Protein AF-0000000084362043 (afdb_homodimer)

Solvent-accessible surface area (backbone atoms only — not comparable to full-atom values): 15939 Å² total; per-residue (Å²): 114,67,65,60,50,57,54,47,51,51,37,25,51,44,6,36,52,30,48,62,56,34,51,86,49,15,33,26,46,56,66,5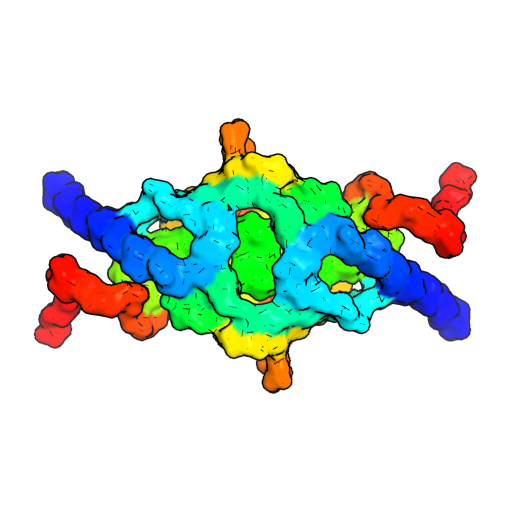6,52,48,40,85,74,45,43,27,60,59,34,19,28,27,34,33,58,40,46,71,54,36,15,24,58,88,60,29,51,29,68,25,58,57,45,27,51,42,48,49,28,47,52,47,40,62,23,11,84,36,39,18,53,44,75,40,32,39,34,39,38,52,71,42,91,47,43,73,68,37,41,37,36,25,39,26,37,69,74,43,77,58,91,51,44,32,35,33,40,30,44,30,24,38,81,84,72,42,66,29,32,42,34,43,38,33,34,36,54,50,88,58,48,59,39,78,71,48,46,62,75,70,69,58,59,75,64,68,84,107,112,68,63,62,49,54,54,48,51,52,38,25,52,43,6,37,52,32,47,63,57,32,50,87,48,15,32,25,45,56,66,58,52,48,40,84,73,45,44,27,59,60,34,19,29,28,35,33,58,38,45,71,55,38,15,24,59,88,60,29,51,30,67,24,57,56,44,27,51,42,48,49,27,48,52,47,39,61,23,10,85,37,41,18,52,46,75,40,32,39,35,38,38,52,73,41,91,45,41,74,68,36,42,36,37,25,38,25,36,70,74,44,74,57,90,50,44,33,35,31,41,30,44,30,23,38,80,85,71,42,66,29,33,43,33,42,38,32,35,37,55,50,88,58,49,60,38,79,71,49,45,63,76,70,70,59,59,76,65,66,84,106

Organism: NCBI:txid28181

pLDDT: mean 92.49, std 14.59, range [26.41, 98.94]

Nearest PDB structures (foldseek):
  2fs2-assembly1_B  TM=9.867E-01  e=2.587E-20  Escherichia coli
  1psu-assembly1_A  TM=8.935E-01  e=2.204E-17  Escherichia coli
  3lbe-assembly1_B  TM=9.585E-01  e=9.483E-14  Streptococcus mutans UA159
  4xy6-assembly1_A  TM=9.561E-01  e=6.273E-13  Streptococcus pneumoniae TIGR4
  4xy5-assembly1_A  TM=9.618E-01  e=1.076E-12  Streptococcus pneumoniae TIGR4

Secondary structure (DSSP, 8-state):
-HHHHHHHHHHHHHHHHHHHHHGGG-HHHHHHT-EEEEE-SSEEEEEEEPPGGGB-TTSSB-HHHHHHHHHHHHHHHHTTTS--EEEEEEEEEE-S---TT-EEEEEEEEEEEETTEEEEEEEEE-TTS-EEEEEEEEEEE-SS-SSTTHHHHTT-S--TT-/-HHHHHHHHHHHHHHHHHHHHHGGG-HHHHHHT-EEEEE-SSEEEEEEEPPGGGB-TTSSB-HHHHHHHHHHHHHHHHTTTS--EEEEEEEEEE-S---TT-EEEEEEEEEEEETTEEEEEEEEE-TTS-EEEEEEEEEEE-SS-SSTTHHHHTT-S--TT-

Foldseek 3Di:
DVVVVVVQVLLQVLLVVLCVLLVVVCVVCVVQVKAWDGTGQFKGKIKGAQAQVQADPVQFGDVVSVVVRQVVRVCSNQQSNQFAKDWDDKDKDFDATHHHGWMKMKMKGWPDDDDFKTKMKIFIATPVRDTGMIMITMMGGDDDGSRPPSCVVSVNPCPVVD/DVVVVVVQVLLQVLLVVLCVLLVVVCVVCVVQVKAWDGTGQFKGKIKGAQAQVQADPVQFGDVVVVVVRQVVRVCSNQQSNFFAKDWDDKDKDFDATHHHGWMKMKMKGWPDDDDFKTKMKIFIATPVRDTGMIMITMMGGDDDGSRPPSCVVSVNPCPVVD

InterPro domains:
  IPR003736 Phenylacetic acid degradation-related domain [TIGR00369] (29-139)
  IPR006683 Thioesterase domain [PF03061] (58-133)
  IPR011973 Phenylacetic acid degradation protein PaaD [TIGR02286] (30-142)
  IPR029069 HotDog domain superfamily [SSF54637] (11-137)
  IPR052723 Acyl-coenzyme A thioesterase PaaI [PTHR42856] (15-142)

Structure (mmCIF, N/CA/C/O backbone):
data_AF-0000000084362043-model_v1
#
loop_
_entity.id
_entity.type
_entity.pdbx_description
1 polymer 'Phenylacetic acid degradation protein PaaD'
#
loop_
_atom_site.group_PDB
_atom_site.id
_atom_site.type_symbol
_atom_site.label_atom_id
_atom_site.label_alt_id
_atom_site.label_comp_id
_atom_site.label_asym_id
_atom_site.label_entity_id
_atom_site.label_seq_id
_atom_site.pdbx_PDB_ins_code
_atom_site.Cartn_x
_atom_site.Cartn_y
_atom_site.Cartn_z
_atom_site.occupancy
_atom_site.B_iso_or_equiv
_atom_site.auth_seq_id
_atom_site.auth_comp_id
_atom_site.auth_asym_id
_atom_site.auth_atom_id
_atom_site.pdbx_PDB_model_num
ATOM 1 N N . MET A 1 1 ? -15.711 -27.375 -27.875 1 44.69 1 MET A N 1
ATOM 2 C CA . MET A 1 1 ? -16.297 -26.734 -26.703 1 44.69 1 MET A CA 1
ATOM 3 C C . MET A 1 1 ? -15.984 -27.516 -25.438 1 44.69 1 MET A C 1
ATOM 5 O O . MET A 1 1 ? -15.773 -26.922 -24.375 1 44.69 1 MET A O 1
ATOM 9 N N . THR A 1 2 ? -16 -28.797 -25.578 1 50.66 2 THR A N 1
ATOM 10 C CA . THR A 1 2 ? -15.758 -29.688 -24.453 1 50.66 2 THR A CA 1
ATOM 11 C C . THR A 1 2 ? -14.281 -29.672 -24.062 1 50.66 2 THR A C 1
ATOM 13 O O . THR A 1 2 ? -13.945 -29.609 -22.875 1 50.66 2 THR A O 1
ATOM 16 N N . GLN A 1 3 ? -13.398 -29.672 -25 1 50.06 3 GLN A N 1
ATOM 17 C CA . GLN A 1 3 ? -11.961 -29.719 -24.734 1 50.06 3 GLN A CA 1
ATOM 18 C C . GLN A 1 3 ? -11.469 -28.422 -24.094 1 50.06 3 GLN A C 1
ATOM 20 O O . GLN A 1 3 ? -10.586 -28.453 -23.234 1 50.06 3 GLN A O 1
ATOM 25 N N . ASP A 1 4 ? -12.07 -27.266 -24.547 1 49.56 4 ASP A N 1
ATOM 26 C CA . ASP A 1 4 ? -11.664 -25.984 -23.984 1 49.56 4 ASP A CA 1
ATOM 27 C C . ASP A 1 4 ? -12.023 -25.906 -22.5 1 49.56 4 ASP A C 1
ATOM 29 O O . ASP A 1 4 ? -11.25 -25.375 -21.703 1 49.56 4 ASP A O 1
ATOM 33 N N . LYS A 1 5 ? -13.148 -26.484 -22.172 1 52.06 5 LYS A N 1
ATOM 34 C CA . LYS A 1 5 ? -13.594 -26.531 -20.781 1 52.06 5 LYS A CA 1
ATOM 35 C C . LYS A 1 5 ? -12.656 -27.391 -19.938 1 52.06 5 LYS A C 1
ATOM 37 O O . LYS A 1 5 ? -12.352 -27.047 -18.781 1 52.06 5 LYS A O 1
ATOM 42 N N . ASP A 1 6 ? -12.234 -28.531 -20.484 1 51.84 6 ASP A N 1
ATOM 43 C CA . ASP A 1 6 ? -11.328 -29.438 -19.766 1 51.84 6 ASP A CA 1
ATOM 44 C C . ASP A 1 6 ? -9.992 -28.75 -19.484 1 51.84 6 ASP A C 1
ATOM 46 O O . ASP A 1 6 ? -9.43 -28.891 -18.391 1 51.84 6 ASP A O 1
ATOM 50 N N . HIS A 1 7 ? -9.555 -28 -20.453 1 59.91 7 HIS A N 1
ATOM 51 C CA . HIS A 1 7 ? -8.273 -27.328 -20.281 1 59.91 7 HIS A CA 1
ATOM 52 C C . HIS A 1 7 ? -8.383 -26.188 -19.266 1 59.91 7 HIS A C 1
ATOM 54 O O . HIS A 1 7 ? -7.453 -25.953 -18.5 1 59.91 7 HIS A O 1
ATOM 60 N N . THR A 1 8 ? -9.57 -25.547 -19.25 1 67 8 THR A N 1
ATOM 61 C CA . THR A 1 8 ? -9.797 -24.469 -18.281 1 67 8 THR A CA 1
ATOM 62 C C . THR A 1 8 ? -9.844 -25.016 -16.859 1 67 8 THR A C 1
ATOM 64 O O . THR A 1 8 ? -9.312 -24.391 -15.938 1 67 8 THR A O 1
ATOM 67 N N . ILE A 1 9 ? -10.414 -26.188 -16.719 1 66.5 9 ILE A N 1
ATOM 68 C CA . ILE A 1 9 ? -10.531 -26.812 -15.398 1 66.5 9 ILE A CA 1
ATOM 69 C C . ILE A 1 9 ? -9.141 -27.156 -14.867 1 66.5 9 ILE A C 1
ATOM 71 O O . ILE A 1 9 ? -8.852 -26.953 -13.688 1 66.5 9 ILE A O 1
ATOM 75 N N . ASP A 1 10 ? -8.312 -27.438 -15.758 1 85.19 10 ASP A N 1
ATOM 76 C CA . ASP A 1 10 ? -6.953 -27.781 -15.352 1 85.19 10 ASP A CA 1
ATOM 77 C C . ASP A 1 10 ? -6.172 -26.531 -14.945 1 85.19 10 ASP A C 1
ATOM 79 O O . ASP A 1 10 ? -5.465 -26.547 -13.938 1 85.19 10 ASP A O 1
ATOM 83 N N . LYS A 1 11 ? -6.586 -25.484 -15.672 1 91.06 11 LYS A N 1
ATOM 84 C CA . LYS A 1 11 ? -5.891 -24.25 -15.328 1 91.06 11 LYS A CA 1
ATOM 85 C C . LYS A 1 11 ? -6.383 -23.688 -14 1 91.06 11 LYS A C 1
ATOM 87 O O . LYS A 1 11 ? -5.602 -23.125 -13.234 1 91.06 11 LYS A O 1
ATOM 92 N N . ASP A 1 12 ? -7.676 -23.859 -13.742 1 94.94 12 ASP A N 1
ATOM 93 C CA . ASP A 1 12 ? -8.242 -23.406 -12.477 1 94.94 12 ASP A CA 1
ATOM 94 C C . ASP A 1 12 ? -7.727 -24.234 -11.305 1 94.94 12 ASP A C 1
ATOM 96 O O . ASP A 1 12 ? -7.469 -23.703 -10.227 1 94.94 12 ASP A O 1
ATOM 100 N N . ARG A 1 13 ? -7.613 -25.5 -11.531 1 94.5 13 ARG A N 1
ATOM 101 C CA . AR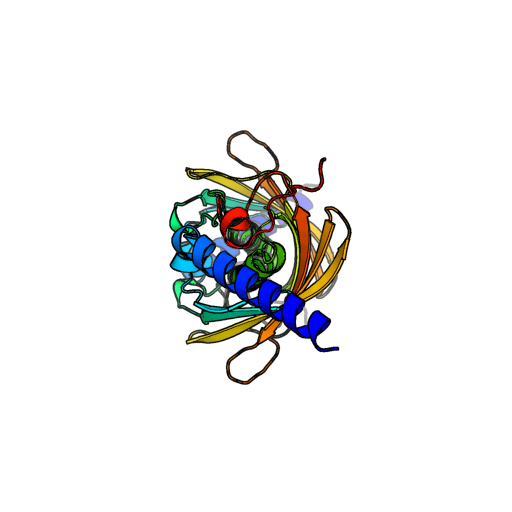G A 1 13 ? -7.066 -26.359 -10.5 1 94.5 13 ARG A CA 1
ATOM 102 C C . ARG A 1 13 ? -5.617 -26.016 -10.195 1 94.5 13 ARG A C 1
ATOM 104 O O . ARG A 1 13 ? -5.195 -26.031 -9.039 1 94.5 13 ARG A O 1
ATOM 111 N N . LEU A 1 14 ? -4.867 -25.75 -11.25 1 95.25 14 LEU A N 1
ATOM 112 C CA . LEU A 1 14 ? -3.488 -25.312 -11.062 1 95.25 14 LEU A CA 1
ATOM 113 C C . LEU A 1 14 ? -3.434 -24.016 -10.258 1 95.25 14 LEU A C 1
ATOM 115 O O . LEU A 1 14 ? -2.666 -23.906 -9.297 1 95.25 14 LEU A O 1
ATOM 119 N N . ALA A 1 15 ? -4.266 -23.109 -10.648 1 96.88 15 ALA A N 1
ATOM 120 C CA . ALA A 1 15 ? -4.297 -21.812 -9.969 1 96.88 15 ALA A CA 1
ATOM 121 C C . ALA A 1 15 ? -4.578 -21.984 -8.477 1 96.88 15 ALA A C 1
ATOM 123 O O . ALA A 1 15 ? -3.932 -21.359 -7.641 1 96.88 15 ALA A O 1
ATOM 124 N N . GLN A 1 16 ? -5.512 -22.766 -8.18 1 96.88 16 GLN A N 1
ATOM 125 C CA . GLN A 1 16 ? -5.855 -23.031 -6.789 1 96.88 16 GLN A CA 1
ATOM 126 C C . GLN A 1 16 ? -4.688 -23.672 -6.047 1 96.88 16 GLN A C 1
ATOM 128 O O . GLN A 1 16 ? -4.375 -23.297 -4.918 1 96.88 16 GLN A O 1
ATOM 133 N N . ALA A 1 17 ? -4.059 -24.625 -6.68 1 96.69 17 ALA A N 1
ATOM 134 C CA . ALA A 1 17 ? -2.918 -25.297 -6.07 1 96.69 17 ALA A CA 1
ATOM 135 C C . ALA A 1 17 ? -1.766 -24.328 -5.836 1 96.69 17 ALA A C 1
ATOM 137 O O . ALA A 1 17 ? -1.08 -24.406 -4.812 1 96.69 17 ALA A O 1
ATOM 138 N N . VAL A 1 18 ? -1.558 -23.5 -6.762 1 97.62 18 VAL A N 1
ATOM 139 C CA . VAL A 1 18 ? -0.493 -22.516 -6.641 1 97.62 18 VAL A CA 1
ATOM 140 C C . VAL A 1 18 ? -0.769 -21.609 -5.445 1 97.62 18 VAL A C 1
ATOM 142 O O . VAL A 1 18 ? 0.11 -21.391 -4.605 1 97.62 18 VAL A O 1
ATOM 145 N N . ALA A 1 19 ? -1.992 -21.094 -5.352 1 98.06 19 ALA A N 1
ATOM 146 C CA . ALA A 1 19 ? -2.363 -20.203 -4.242 1 98.06 19 ALA A CA 1
ATOM 147 C C . ALA A 1 19 ? -2.176 -20.906 -2.9 1 98.06 19 ALA A C 1
ATOM 149 O O . ALA A 1 19 ? -1.652 -20.312 -1.953 1 98.06 19 ALA A O 1
ATOM 150 N N . GLU A 1 20 ? -2.533 -22.125 -2.848 1 97.12 20 GLU A N 1
ATOM 151 C CA . GLU A 1 20 ? -2.412 -22.906 -1.624 1 97.12 20 GLU A CA 1
ATOM 152 C C . GLU A 1 20 ? -0.949 -23.141 -1.255 1 97.12 20 GLU A C 1
ATOM 154 O O . GLU A 1 20 ? -0.61 -23.25 -0.074 1 97.12 20 GLU A O 1
ATOM 159 N N . GLY A 1 21 ? -0.112 -23.234 -2.262 1 97.31 21 GLY A N 1
ATOM 160 C CA . GLY A 1 21 ? 1.313 -23.406 -2.029 1 97.31 21 GLY A CA 1
ATOM 161 C C . GLY A 1 21 ? 2.016 -22.125 -1.641 1 97.31 21 GLY A C 1
ATOM 162 O O . GLY A 1 21 ? 3.018 -22.156 -0.922 1 97.31 21 GLY A O 1
ATOM 163 N N . MET A 1 22 ? 1.488 -21.031 -2.115 1 97.75 22 MET A N 1
ATOM 164 C CA . MET A 1 22 ? 2.064 -19.719 -1.845 1 97.75 22 MET A CA 1
ATOM 165 C C . MET A 1 22 ? 1.73 -19.266 -0.429 1 97.75 22 MET A C 1
ATOM 167 O O . MET A 1 22 ? 2.588 -18.719 0.27 1 97.75 22 MET A O 1
ATOM 171 N N . TYR A 1 23 ? 0.549 -19.516 0.034 1 98.31 23 TYR A N 1
ATOM 172 C CA . TYR A 1 23 ? -0.023 -18.875 1.212 1 98.31 23 TYR A CA 1
ATOM 173 C C . TYR A 1 23 ? 0.801 -19.188 2.455 1 98.31 23 TYR A C 1
ATOM 175 O O . TYR A 1 23 ? 1.116 -18.297 3.238 1 98.31 23 TYR A O 1
ATOM 183 N N . PRO A 1 24 ? 1.27 -20.469 2.691 1 97.56 24 PRO A N 1
ATOM 184 C CA . PRO A 1 24 ? 2.033 -20.75 3.906 1 97.56 24 PRO A CA 1
ATOM 185 C C . PRO A 1 24 ? 3.357 -20 3.967 1 97.56 24 PRO A C 1
ATOM 187 O O . PRO A 1 24 ? 3.939 -19.844 5.043 1 97.56 24 PRO A O 1
ATOM 190 N N . ARG A 1 25 ? 3.814 -19.484 2.846 1 97.31 25 ARG A N 1
ATOM 191 C CA . ARG A 1 25 ? 5.082 -18.766 2.781 1 97.31 25 ARG A CA 1
ATOM 192 C C . ARG A 1 25 ? 4.852 -17.25 2.764 1 97.31 25 ARG A C 1
ATOM 194 O O . ARG A 1 25 ? 5.809 -16.469 2.811 1 97.31 25 ARG A O 1
ATOM 201 N N . ASP A 1 26 ? 3.621 -16.875 2.617 1 98.25 26 ASP A N 1
ATOM 202 C CA . ASP A 1 26 ? 3.248 -15.469 2.504 1 98.25 26 ASP A CA 1
ATOM 203 C C . ASP A 1 26 ? 2.971 -14.859 3.877 1 98.25 26 ASP A C 1
ATOM 205 O O . ASP A 1 26 ? 1.813 -14.672 4.258 1 98.25 26 ASP A O 1
ATOM 209 N N . HIS A 1 27 ? 3.967 -14.445 4.605 1 98.62 27 HIS A N 1
ATOM 210 C CA . HIS A 1 27 ? 3.865 -13.93 5.969 1 98.62 27 HIS A CA 1
ATOM 211 C C . HIS A 1 27 ? 3.078 -12.625 6.008 1 98.62 27 HIS A C 1
ATOM 213 O O . HIS A 1 27 ? 2.371 -12.352 6.98 1 98.62 27 HIS A O 1
ATOM 219 N N . ALA A 1 28 ? 3.252 -11.852 4.969 1 98.62 28 ALA A N 1
ATOM 220 C CA . ALA A 1 28 ? 2.504 -10.594 4.887 1 98.62 28 ALA A CA 1
ATOM 221 C C . ALA A 1 28 ? 1.001 -10.859 4.875 1 98.62 28 ALA A C 1
ATOM 223 O O . ALA A 1 28 ? 0.256 -10.266 5.66 1 98.62 28 ALA A O 1
ATOM 224 N N . ALA A 1 29 ? 0.559 -11.742 3.959 1 98.62 29 ALA A N 1
ATOM 225 C CA . ALA A 1 29 ? -0.863 -12.07 3.875 1 98.62 29 ALA A CA 1
ATOM 226 C C . ALA A 1 29 ? -1.371 -12.641 5.195 1 98.62 29 ALA A C 1
ATOM 228 O O . ALA A 1 29 ? -2.449 -12.273 5.668 1 98.62 29 ALA A O 1
ATOM 229 N N . GLN A 1 30 ? -0.573 -13.523 5.801 1 98.5 30 GLN A N 1
ATOM 230 C CA . GLN A 1 30 ? -0.947 -14.117 7.078 1 98.5 30 GLN A CA 1
ATOM 231 C C . GLN A 1 30 ? -1.022 -13.062 8.18 1 98.5 30 GLN A C 1
ATOM 233 O O . GLN A 1 30 ? -1.996 -13.008 8.93 1 98.5 30 GLN A O 1
ATOM 238 N N . GLY A 1 31 ? -0.034 -12.234 8.25 1 98.31 31 GLY A N 1
ATOM 239 C CA . GLY A 1 31 ? 0.006 -11.188 9.258 1 98.31 31 GLY A CA 1
ATOM 240 C C . GLY A 1 31 ? -1.135 -10.195 9.141 1 98.31 31 GLY A C 1
ATOM 241 O O . GLY A 1 31 ? -1.629 -9.688 10.148 1 98.31 31 GLY A O 1
ATOM 242 N N . LEU A 1 32 ? -1.625 -9.977 7.945 1 98.62 32 LEU A N 1
ATOM 243 C CA . LEU A 1 32 ? -2.711 -9.039 7.688 1 98.62 32 LEU A CA 1
ATOM 244 C C . LEU A 1 32 ? -4.066 -9.703 7.887 1 98.62 32 LEU A C 1
ATOM 246 O O . LEU A 1 32 ? -5.102 -9.039 7.883 1 98.62 32 LEU A O 1
ATOM 250 N N . GLY A 1 33 ? -4.031 -11 8.055 1 98.69 33 GLY A N 1
ATOM 251 C CA . GLY A 1 33 ? -5.281 -11.727 8.203 1 98.69 33 GLY A CA 1
ATOM 252 C C . GLY A 1 33 ? -6.031 -11.906 6.895 1 98.69 33 GLY A C 1
ATOM 253 O O . GLY A 1 33 ? -7.258 -12.023 6.887 1 98.69 33 GLY A O 1
ATOM 254 N N . ILE A 1 34 ? -5.297 -11.875 5.805 1 98.81 34 ILE A N 1
ATOM 255 C CA . ILE A 1 34 ? -5.914 -12.039 4.496 1 98.81 34 ILE A CA 1
ATOM 256 C C . ILE A 1 34 ? -6.328 -13.492 4.293 1 98.81 34 ILE A C 1
ATOM 258 O O . ILE A 1 34 ? -5.547 -14.414 4.562 1 98.81 34 ILE A O 1
ATOM 262 N N . GLU A 1 35 ? -7.527 -13.656 3.863 1 98.69 35 GLU A N 1
ATOM 263 C CA . GLU A 1 35 ? -8.078 -14.977 3.561 1 98.69 35 GLU A CA 1
ATOM 264 C C . GLU A 1 35 ? -8.234 -15.172 2.055 1 98.69 35 GLU A C 1
ATOM 266 O O . GLU A 1 35 ? -8.773 -14.305 1.362 1 98.69 35 GLU A O 1
ATOM 271 N N . LEU A 1 36 ? -7.777 -16.312 1.599 1 98.38 36 LEU A N 1
ATOM 272 C CA . LEU A 1 36 ? -7.988 -16.688 0.203 1 98.38 36 LEU A CA 1
ATOM 273 C C . LEU A 1 36 ? -9.414 -17.172 -0.023 1 98.38 36 LEU A C 1
ATOM 275 O O . LEU A 1 36 ? -9.875 -18.109 0.645 1 98.38 36 LEU A O 1
ATOM 279 N N . LEU A 1 37 ? -10.18 -16.578 -0.961 1 98.5 37 LEU A N 1
ATOM 280 C CA . LEU A 1 37 ? -11.555 -16.969 -1.229 1 98.5 37 LEU A CA 1
ATOM 281 C C . LEU A 1 37 ? -11.641 -17.844 -2.475 1 98.5 37 LEU A C 1
ATOM 283 O O . LEU A 1 37 ? -12.336 -18.859 -2.477 1 98.5 37 LEU A O 1
ATOM 287 N N . GLN A 1 38 ? -10.953 -17.344 -3.52 1 96.5 38 GLN A N 1
ATOM 288 C CA . GLN A 1 38 ? -10.969 -18.047 -4.805 1 96.5 38 GLN A CA 1
ATOM 289 C C . GLN A 1 38 ? -9.75 -17.672 -5.648 1 96.5 38 GLN A C 1
ATOM 291 O O . GLN A 1 38 ? -9.344 -16.5 -5.664 1 96.5 38 GLN A O 1
ATOM 296 N N . THR A 1 39 ? -9.195 -18.703 -6.238 1 97 39 THR A N 1
ATOM 297 C CA . THR A 1 39 ? -8.18 -18.453 -7.254 1 97 39 THR A CA 1
ATOM 298 C C . THR A 1 39 ? -8.422 -19.312 -8.484 1 97 39 THR A C 1
ATOM 300 O O . THR A 1 39 ? -8.461 -20.547 -8.391 1 97 39 THR A O 1
ATOM 303 N N . ARG A 1 40 ? -8.656 -18.688 -9.5 1 96.19 40 ARG A N 1
ATOM 304 C CA . ARG A 1 40 ? -8.781 -19.297 -10.82 1 96.19 40 ARG A CA 1
ATOM 305 C C . ARG A 1 40 ? -7.715 -18.75 -11.766 1 96.19 40 ARG A C 1
ATOM 307 O O . ARG A 1 40 ? -6.945 -17.859 -11.406 1 96.19 40 ARG A O 1
ATOM 314 N N . SER A 1 41 ? -7.781 -19.328 -13.008 1 93.81 41 SER A N 1
ATOM 315 C CA . SER A 1 41 ? -6.781 -18.922 -13.984 1 93.81 41 SER A CA 1
ATOM 316 C C . SER A 1 41 ? -6.992 -17.469 -14.422 1 93.81 41 SER A C 1
ATOM 318 O O . SER A 1 41 ? -6.043 -16.797 -14.828 1 93.81 41 SER A O 1
ATOM 320 N N . ASP A 1 42 ? -8.156 -16.938 -14.266 1 94.25 42 ASP A N 1
ATOM 321 C CA . ASP A 1 42 ? -8.422 -15.617 -14.828 1 94.25 42 ASP A CA 1
ATOM 322 C C . ASP A 1 42 ? -8.977 -14.672 -13.773 1 94.25 42 ASP A C 1
ATOM 324 O O . ASP A 1 42 ? -9.25 -13.5 -14.055 1 94.25 42 ASP A O 1
ATOM 328 N N . ARG A 1 43 ? -9.188 -15.156 -12.531 1 97.25 43 ARG A N 1
ATOM 329 C CA . ARG A 1 43 ? -9.75 -14.336 -11.461 1 97.25 43 ARG A CA 1
ATOM 330 C C . ARG A 1 43 ? -9.305 -14.844 -10.094 1 97.25 43 ARG A C 1
ATOM 332 O O . ARG A 1 43 ? -9.039 -16.031 -9.922 1 97.25 43 ARG A O 1
ATOM 339 N N . ALA A 1 44 ? -9.234 -14 -9.18 1 98.69 44 ALA A N 1
ATOM 340 C CA . ALA A 1 44 ? -8.914 -14.336 -7.793 1 98.69 44 ALA A CA 1
ATOM 341 C C . ALA A 1 44 ? -9.594 -13.375 -6.82 1 98.69 44 ALA A C 1
ATOM 343 O O . ALA A 1 44 ? -9.945 -12.25 -7.195 1 98.69 44 ALA A O 1
ATOM 344 N N . ALA A 1 45 ? -9.82 -13.812 -5.625 1 98.88 45 ALA A N 1
ATOM 345 C CA . ALA A 1 45 ? -10.438 -12.992 -4.59 1 98.88 45 ALA A CA 1
ATOM 346 C C . ALA A 1 45 ? -9.859 -13.305 -3.217 1 98.88 45 ALA A C 1
ATOM 348 O O . ALA A 1 45 ? -9.602 -14.469 -2.898 1 98.88 45 ALA A O 1
ATOM 349 N N . VAL A 1 46 ? -9.664 -12.266 -2.445 1 98.88 46 VAL A N 1
ATOM 350 C CA . VAL A 1 46 ? -9.234 -12.383 -1.058 1 98.88 46 VAL A CA 1
ATOM 351 C C . VAL A 1 46 ? -10.047 -11.43 -0.18 1 98.88 46 VAL A C 1
ATOM 353 O O . VAL A 1 46 ? -10.727 -10.539 -0.687 1 98.88 46 VAL A O 1
ATOM 356 N N . ARG A 1 47 ? -9.914 -11.602 1.139 1 98.88 47 ARG A N 1
ATOM 357 C CA . ARG A 1 47 ? -10.648 -10.758 2.072 1 98.88 47 ARG A CA 1
ATOM 358 C C . ARG A 1 47 ? -9.812 -10.453 3.311 1 98.88 47 ARG A C 1
ATOM 360 O O . ARG A 1 47 ? -8.93 -11.242 3.676 1 98.88 47 ARG A O 1
ATOM 367 N N . MET A 1 48 ? -10.125 -9.352 3.943 1 98.88 48 MET A N 1
ATOM 368 C CA . MET A 1 48 ? -9.43 -8.883 5.141 1 98.88 48 MET A CA 1
ATOM 369 C C . MET A 1 48 ? -10.359 -8.039 6.012 1 98.88 48 MET A C 1
ATOM 371 O O . MET A 1 48 ? -11.195 -7.297 5.496 1 98.88 48 MET A O 1
ATOM 375 N N . VAL A 1 49 ? -10.219 -8.133 7.273 1 98.94 49 VAL A N 1
ATOM 376 C CA . VAL A 1 49 ? -10.938 -7.27 8.211 1 98.94 49 VAL A CA 1
ATOM 377 C C . VAL A 1 49 ? -10.062 -6.082 8.594 1 98.94 49 VAL A C 1
ATOM 379 O O . VAL A 1 49 ? -8.875 -6.242 8.875 1 98.94 49 VAL A O 1
ATOM 382 N N . VAL A 1 50 ? -10.656 -4.895 8.562 1 98.88 50 VAL A N 1
ATOM 383 C CA . VAL A 1 50 ? -9.938 -3.707 9.016 1 98.88 50 VAL A CA 1
ATOM 384 C C . VAL A 1 50 ? -9.797 -3.738 10.531 1 98.88 50 VAL A C 1
ATOM 386 O O . VAL A 1 50 ? -10.789 -3.715 11.258 1 98.88 50 VAL A O 1
ATOM 389 N N . ARG A 1 51 ? -8.57 -3.789 10.953 1 98.81 51 ARG A N 1
ATOM 390 C CA . ARG A 1 51 ? -8.25 -3.855 12.375 1 98.81 51 ARG A CA 1
ATOM 391 C C . ARG A 1 51 ? -7.848 -2.484 12.906 1 98.81 51 ARG A C 1
ATOM 393 O O . ARG A 1 51 ? -7.637 -1.548 12.133 1 98.81 51 ARG A O 1
ATOM 400 N N . GLU A 1 52 ? -7.707 -2.363 14.211 1 98.62 52 GLU A N 1
ATOM 401 C CA . GLU A 1 52 ? -7.352 -1.1 14.852 1 98.62 52 GLU A CA 1
ATOM 402 C C . GLU A 1 52 ? -5.949 -0.651 14.453 1 98.62 52 GLU A C 1
ATOM 404 O O . GLU A 1 52 ? -5.711 0.54 14.242 1 98.62 52 GLU A O 1
ATOM 409 N N . ASP A 1 53 ? -4.996 -1.59 14.297 1 98.38 53 ASP A N 1
ATOM 410 C CA . ASP A 1 53 ? -3.607 -1.261 13.984 1 98.38 53 ASP A CA 1
ATOM 411 C C . ASP A 1 53 ? -3.453 -0.851 12.523 1 98.38 53 ASP A C 1
ATOM 413 O O . ASP A 1 53 ? -2.344 -0.569 12.07 1 98.38 53 ASP A O 1
ATOM 417 N N . MET A 1 54 ? -4.609 -0.844 11.852 1 98.75 54 MET A N 1
ATOM 418 C CA . MET A 1 54 ? -4.586 -0.466 10.445 1 98.75 54 MET A CA 1
ATOM 419 C C . MET A 1 54 ? -5.156 0.935 10.242 1 98.75 54 MET A C 1
ATOM 421 O O . MET A 1 54 ? -5.195 1.441 9.125 1 98.75 54 MET A O 1
ATOM 425 N N . LEU A 1 55 ? -5.559 1.605 11.281 1 98.75 55 LEU A N 1
ATOM 426 C CA . LEU A 1 55 ? -6.223 2.898 11.18 1 98.75 55 LEU A CA 1
ATOM 427 C C . LEU A 1 55 ? -5.203 4.031 11.125 1 98.75 55 LEU A C 1
ATOM 429 O O . LEU A 1 55 ? -4.203 4.008 11.836 1 98.75 55 LEU A O 1
ATOM 433 N N . ASN A 1 56 ? -5.48 4.984 10.227 1 97.62 56 ASN A N 1
ATOM 434 C CA . ASN A 1 56 ? -4.668 6.195 10.156 1 97.62 56 ASN A CA 1
ATOM 435 C C . ASN A 1 56 ? -5.113 7.227 11.188 1 97.62 56 ASN A C 1
ATOM 437 O O . ASN A 1 56 ? -5.949 6.934 12.047 1 97.62 56 ASN A O 1
ATOM 441 N N . PHE A 1 57 ? -4.527 8.43 11.117 1 95.81 57 PHE A N 1
ATOM 442 C CA . PHE A 1 57 ? -4.758 9.445 12.148 1 95.81 57 PHE A CA 1
ATOM 443 C C . PHE A 1 57 ? -6.164 10.016 12.031 1 95.81 57 PHE A C 1
ATOM 445 O O . PHE A 1 57 ? -6.648 10.672 12.953 1 95.81 57 PHE A O 1
ATOM 452 N N . HIS A 1 58 ? -6.859 9.82 10.898 1 95.88 58 HIS A N 1
ATOM 453 C CA . HIS A 1 58 ? -8.25 10.234 10.742 1 95.88 58 HIS A CA 1
ATOM 454 C C . HIS A 1 58 ? -9.203 9.211 11.352 1 95.88 58 HIS A C 1
ATOM 456 O O . HIS A 1 58 ? -10.414 9.43 11.398 1 95.88 58 HIS A O 1
ATOM 462 N N . GLY A 1 59 ? -8.68 8.055 11.641 1 97.31 59 GLY A N 1
ATOM 463 C CA . GLY A 1 59 ? -9.508 7 12.211 1 97.31 59 GLY A CA 1
ATOM 464 C C . GLY A 1 59 ? -10.109 6.082 11.156 1 97.31 59 GLY A C 1
ATOM 465 O O . GLY A 1 59 ? -11.055 5.348 11.438 1 97.31 59 GLY A O 1
ATOM 466 N N . THR A 1 60 ? -9.672 6.207 10.016 1 98.38 60 THR A N 1
ATOM 467 C CA . THR A 1 60 ? -10.086 5.312 8.945 1 98.38 60 THR A CA 1
ATOM 468 C C . THR A 1 60 ? -8.93 4.422 8.508 1 98.38 60 THR A C 1
ATOM 470 O O . THR A 1 60 ? -7.797 4.605 8.945 1 98.38 60 THR A O 1
ATOM 473 N N . CYS A 1 61 ? -9.242 3.418 7.703 1 98.81 61 CYS A N 1
ATOM 474 C CA . CYS A 1 61 ? -8.219 2.484 7.246 1 98.81 61 CYS A CA 1
ATOM 475 C C . CYS A 1 61 ? -7.148 3.203 6.434 1 98.81 61 CYS A C 1
ATOM 477 O O . CYS A 1 61 ? -7.461 3.916 5.48 1 98.81 61 CYS A O 1
ATOM 479 N N . HIS A 1 62 ? -5.953 3.039 6.871 1 98.81 62 HIS A N 1
ATOM 480 C CA . HIS A 1 62 ? -4.824 3.578 6.121 1 98.81 62 HIS A CA 1
ATOM 481 C C . HIS A 1 62 ? -4.809 3.045 4.691 1 98.81 62 HIS A C 1
ATOM 483 O O . HIS A 1 62 ? -4.961 1.841 4.473 1 98.81 62 HIS A O 1
ATOM 489 N N . GLY A 1 63 ? -4.59 3.918 3.678 1 98.62 63 GLY A N 1
ATOM 490 C CA . GLY A 1 63 ? -4.598 3.52 2.279 1 98.62 63 GLY A CA 1
ATOM 491 C C . GLY A 1 63 ? -3.58 2.439 1.962 1 98.62 63 GLY A C 1
ATOM 492 O O . GLY A 1 63 ? -3.768 1.658 1.027 1 98.62 63 GLY A O 1
ATOM 493 N N . GLY A 1 64 ? -2.52 2.406 2.719 1 98.75 64 GLY A N 1
ATOM 494 C CA . GLY A 1 64 ? -1.488 1.398 2.527 1 98.75 64 GLY A CA 1
ATOM 495 C C . GLY A 1 64 ? -1.991 -0.018 2.734 1 98.75 64 GLY A C 1
ATOM 496 O O . GLY A 1 64 ? -1.537 -0.948 2.064 1 98.75 64 GLY A O 1
ATOM 497 N N . PHE A 1 65 ? -2.906 -0.205 3.646 1 98.88 65 PHE A N 1
ATOM 498 C CA . PHE A 1 65 ? -3.395 -1.554 3.908 1 98.88 65 PHE A CA 1
ATOM 499 C C . PHE A 1 65 ? -4.434 -1.966 2.871 1 98.88 65 PHE A C 1
ATOM 501 O O . PHE A 1 65 ? -4.539 -3.145 2.523 1 98.88 65 PHE A O 1
ATOM 508 N N . MET A 1 66 ? -5.199 -1 2.328 1 98.88 66 MET A N 1
ATOM 509 C CA . MET A 1 66 ? -6.051 -1.315 1.186 1 98.88 66 MET A CA 1
ATOM 510 C C . MET A 1 66 ? -5.215 -1.678 -0.036 1 98.88 66 MET A C 1
ATOM 512 O O . MET A 1 66 ? -5.555 -2.605 -0.773 1 98.88 66 MET A O 1
ATOM 516 N N . TYR A 1 67 ? -4.137 -0.936 -0.232 1 98.94 67 TYR A N 1
ATOM 517 C CA . TYR A 1 67 ? -3.197 -1.282 -1.295 1 98.94 67 TYR A CA 1
ATOM 518 C C . TYR A 1 67 ? -2.619 -2.676 -1.079 1 98.94 67 TYR A C 1
ATOM 520 O O . TYR A 1 67 ? -2.492 -3.455 -2.025 1 98.94 67 TYR A O 1
ATOM 528 N N . ALA A 1 68 ? -2.23 -2.988 0.16 1 98.88 68 ALA A N 1
ATOM 529 C CA . ALA A 1 68 ? -1.656 -4.293 0.468 1 98.88 68 ALA A CA 1
ATOM 530 C C . ALA A 1 68 ? -2.645 -5.414 0.156 1 98.88 68 ALA A C 1
ATOM 532 O O . ALA A 1 68 ? -2.26 -6.461 -0.368 1 98.88 68 ALA A O 1
ATOM 533 N N . LEU A 1 69 ? -3.902 -5.207 0.501 1 98.94 69 LEU A N 1
ATOM 534 C CA . LEU A 1 69 ? -4.945 -6.172 0.17 1 98.94 69 LEU A CA 1
ATOM 535 C C . LEU A 1 69 ? -5.043 -6.367 -1.339 1 98.94 69 LEU A C 1
ATOM 537 O O . LEU A 1 69 ? -5.008 -7.5 -1.825 1 98.94 69 LEU A O 1
ATOM 541 N N . ALA A 1 70 ? -5.133 -5.266 -2.059 1 98.94 70 ALA A N 1
ATOM 542 C CA . ALA A 1 70 ? -5.207 -5.316 -3.516 1 98.94 70 ALA A CA 1
ATOM 543 C C . ALA A 1 70 ? -3.957 -5.961 -4.109 1 98.94 70 ALA A C 1
ATOM 545 O O . ALA A 1 70 ? -4.051 -6.797 -5.012 1 98.94 70 ALA A O 1
ATOM 546 N N . GLY A 1 71 ? -2.789 -5.555 -3.621 1 98.81 71 GLY A N 1
ATOM 547 C CA . GLY A 1 71 ? -1.529 -6.129 -4.062 1 98.81 71 GLY A CA 1
ATOM 548 C C . GLY A 1 71 ? -1.448 -7.629 -3.842 1 98.81 71 GLY A C 1
ATOM 549 O O . GLY A 1 71 ? -0.821 -8.344 -4.625 1 98.81 71 GLY A O 1
ATOM 550 N N . SER A 1 72 ? -2.043 -8.086 -2.762 1 98.81 72 SER A N 1
ATOM 551 C CA . SER A 1 72 ? -2.006 -9.516 -2.447 1 98.81 72 SER A CA 1
ATOM 552 C C . SER A 1 72 ? -2.797 -10.32 -3.469 1 98.81 72 SER A C 1
ATOM 554 O O . SER A 1 72 ? -2.301 -11.32 -3.994 1 98.81 72 SER A O 1
ATOM 556 N N . VAL A 1 73 ? -4.035 -9.922 -3.752 1 98.88 73 VAL A N 1
ATOM 557 C CA . VAL A 1 73 ? -4.812 -10.672 -4.727 1 98.88 73 VAL A CA 1
ATOM 558 C C . VAL A 1 73 ? -4.164 -10.562 -6.105 1 98.88 73 VAL A C 1
ATOM 560 O O . VAL A 1 73 ? -4.191 -11.508 -6.891 1 98.88 73 VAL A O 1
ATOM 563 N N . PHE A 1 74 ? -3.6 -9.406 -6.387 1 98.75 74 PHE A N 1
ATOM 564 C CA . PHE A 1 74 ? -2.799 -9.195 -7.586 1 98.75 74 PHE A CA 1
ATOM 565 C C . PHE A 1 74 ? -1.678 -10.219 -7.68 1 98.75 74 PHE A C 1
ATOM 567 O O . PHE A 1 74 ? -1.464 -10.82 -8.734 1 98.75 74 PHE A O 1
ATOM 574 N N . ALA A 1 75 ? -0.946 -10.453 -6.605 1 98.5 75 ALA A N 1
ATOM 575 C CA . ALA A 1 75 ? 0.124 -11.445 -6.574 1 98.5 75 ALA A CA 1
ATOM 576 C C . ALA A 1 75 ? -0.412 -12.836 -6.891 1 98.5 75 ALA A C 1
ATOM 578 O O . ALA A 1 75 ? 0.199 -13.586 -7.66 1 98.5 75 ALA A O 1
ATOM 579 N N . TYR A 1 76 ? -1.523 -13.211 -6.332 1 98.38 76 TYR A N 1
ATOM 580 C CA . TYR A 1 76 ? -2.055 -14.562 -6.504 1 98.38 76 TYR A CA 1
ATOM 581 C C . TYR A 1 76 ? -2.51 -14.789 -7.941 1 98.38 76 TYR A C 1
ATOM 583 O O . TYR A 1 76 ? -2.252 -15.844 -8.523 1 98.38 76 TYR A O 1
ATOM 591 N N . ILE A 1 77 ? -3.143 -13.797 -8.547 1 98.12 77 ILE A N 1
ATOM 592 C CA . ILE A 1 77 ? -3.629 -14.008 -9.906 1 98.12 77 ILE A CA 1
ATOM 593 C C . ILE A 1 77 ? -2.457 -13.961 -10.883 1 98.12 77 ILE A C 1
ATOM 595 O O . ILE A 1 77 ? -2.449 -14.688 -11.883 1 98.12 77 ILE A O 1
ATOM 599 N N . CYS A 1 78 ? -1.443 -13.188 -10.617 1 96.88 78 CYS A N 1
ATOM 600 C CA . CYS A 1 78 ? -0.276 -13.094 -11.484 1 96.88 78 CYS A CA 1
ATOM 601 C C . CYS A 1 78 ? 0.493 -14.406 -11.508 1 96.88 78 CYS A C 1
ATOM 603 O O . CYS A 1 78 ? 1.179 -14.711 -12.484 1 96.88 78 CYS A O 1
ATOM 605 N N . ASN A 1 79 ? 0.377 -15.117 -10.477 1 97.12 79 ASN A N 1
ATOM 606 C CA . ASN A 1 79 ? 1.175 -16.328 -10.344 1 97.12 79 ASN A CA 1
ATOM 607 C C . ASN A 1 79 ? 0.337 -17.578 -10.594 1 97.12 79 ASN A C 1
ATOM 609 O O . ASN A 1 79 ? 0.787 -18.688 -10.32 1 97.12 79 ASN A O 1
ATOM 613 N N . ALA A 1 80 ? -0.846 -17.406 -11.062 1 96.44 80 ALA A N 1
ATOM 614 C CA . ALA A 1 80 ? -1.833 -18.484 -11.156 1 96.44 80 ALA A CA 1
ATOM 615 C C . ALA A 1 80 ? -1.34 -19.609 -12.055 1 96.44 80 ALA A C 1
ATOM 617 O O . ALA A 1 80 ? -1.761 -20.75 -11.914 1 96.44 80 ALA A O 1
ATOM 618 N N . ASP A 1 81 ? -0.446 -19.312 -13.047 1 94.62 81 ASP A N 1
ATOM 619 C CA . ASP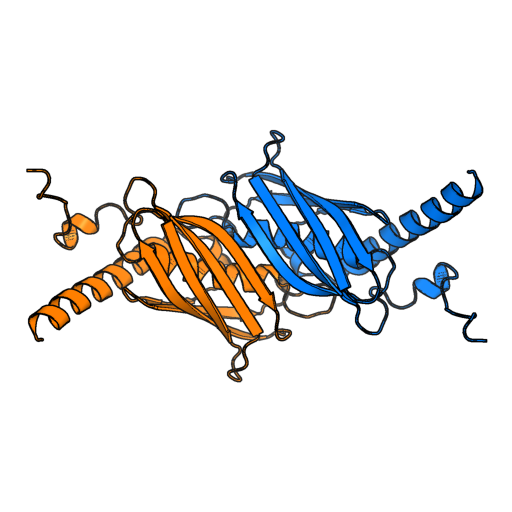 A 1 81 ? 0.044 -20.344 -13.953 1 94.62 81 ASP A CA 1
ATOM 620 C C . ASP A 1 81 ? 1.361 -20.938 -13.453 1 94.62 81 ASP A C 1
ATOM 622 O O . ASP A 1 81 ? 2.076 -21.609 -14.203 1 94.62 81 ASP A O 1
ATOM 626 N N . ASN A 1 82 ? 1.735 -20.594 -12.203 1 96.56 82 ASN A N 1
ATOM 627 C CA . ASN A 1 82 ? 2.883 -21.125 -11.469 1 96.56 82 ASN A CA 1
ATOM 628 C C . ASN A 1 82 ? 4.199 -20.656 -12.094 1 96.56 82 ASN A C 1
ATOM 630 O O . ASN A 1 82 ? 5.207 -21.359 -12.008 1 96.56 82 ASN A O 1
ATOM 634 N N . ARG A 1 83 ? 4.164 -19.641 -12.875 1 95.62 83 ARG A N 1
ATOM 635 C CA . ARG A 1 83 ? 5.383 -18.938 -13.266 1 95.62 83 ARG A CA 1
ATOM 636 C C . ARG A 1 83 ? 5.664 -17.781 -12.312 1 95.62 83 ARG A C 1
ATOM 638 O O . ARG A 1 83 ? 4.816 -16.906 -12.125 1 95.62 83 ARG A O 1
ATOM 645 N N . ALA A 1 84 ? 6.852 -17.859 -11.773 1 97.44 84 ALA A N 1
ATOM 646 C CA . ALA A 1 84 ? 7.203 -16.828 -10.812 1 97.44 84 ALA A CA 1
ATOM 647 C C . ALA A 1 84 ? 7.027 -15.43 -11.406 1 97.44 84 ALA A C 1
ATOM 649 O O . ALA A 1 84 ? 7.543 -15.141 -12.492 1 97.44 84 ALA A O 1
ATOM 650 N N . THR A 1 85 ? 6.32 -14.625 -10.734 1 97.56 85 THR A N 1
ATOM 651 C CA . THR A 1 85 ? 5.965 -13.289 -11.195 1 97.56 85 THR A CA 1
ATOM 652 C C . THR A 1 85 ? 6.086 -12.273 -10.062 1 97.56 85 THR A C 1
ATOM 654 O O . THR A 1 85 ? 5.727 -12.57 -8.922 1 97.56 85 THR A O 1
ATOM 657 N N . VAL A 1 86 ? 6.633 -11.078 -10.359 1 97.75 86 VAL A N 1
ATOM 658 C CA . VAL A 1 86 ? 6.801 -10.031 -9.359 1 97.75 86 VAL A CA 1
ATOM 659 C C . VAL A 1 86 ? 6.051 -8.773 -9.797 1 97.75 86 VAL A C 1
ATOM 661 O O . VAL A 1 86 ? 5.734 -8.609 -10.977 1 97.75 86 VAL A O 1
ATOM 664 N N . ALA A 1 87 ? 5.711 -7.977 -8.828 1 98.31 87 ALA A N 1
ATOM 665 C CA . ALA A 1 87 ? 5.098 -6.684 -9.109 1 98.31 87 ALA A CA 1
ATOM 666 C C . ALA A 1 87 ? 6.133 -5.68 -9.609 1 98.31 87 ALA A C 1
ATOM 668 O O . ALA A 1 87 ? 7.203 -5.535 -9.016 1 98.31 87 ALA A O 1
ATOM 669 N N . GLN A 1 88 ? 5.797 -4.969 -10.664 1 98.31 88 GLN A N 1
ATOM 670 C CA . GLN A 1 88 ? 6.625 -3.881 -11.172 1 98.31 88 GLN A CA 1
ATOM 671 C C . GLN A 1 88 ? 6.098 -2.525 -10.719 1 98.31 88 GLN A C 1
ATOM 673 O O . GLN A 1 88 ? 6.875 -1.627 -10.391 1 98.31 88 GLN A O 1
ATOM 678 N N . ALA A 1 89 ? 4.863 -2.422 -10.805 1 98.75 89 ALA A N 1
ATOM 679 C CA . ALA A 1 89 ? 4.223 -1.156 -10.461 1 98.75 89 ALA A CA 1
ATOM 680 C C . ALA A 1 89 ? 2.758 -1.369 -10.078 1 98.75 89 ALA A C 1
ATOM 682 O O . ALA A 1 89 ? 2.189 -2.43 -10.344 1 98.75 89 ALA A O 1
ATOM 683 N N . GLY A 1 90 ? 2.156 -0.38 -9.445 1 98.81 90 GLY A N 1
ATOM 684 C CA . GLY A 1 90 ? 0.739 -0.361 -9.109 1 98.81 90 GLY A CA 1
ATOM 685 C C . GLY A 1 90 ? 0.201 1.037 -8.875 1 98.81 90 GLY A C 1
ATOM 686 O O . GLY A 1 90 ? 0.944 1.934 -8.469 1 98.81 90 GLY A O 1
ATOM 687 N N . SER A 1 91 ? -1.033 1.154 -9.141 1 98.88 91 SER A N 1
ATOM 688 C CA . SER A 1 91 ? -1.753 2.385 -8.836 1 98.88 91 SER A CA 1
ATOM 689 C C . SER A 1 91 ? -3.109 2.088 -8.203 1 98.88 91 SER A C 1
ATOM 691 O O . SER A 1 91 ? -3.711 1.047 -8.469 1 98.88 91 SER A O 1
ATOM 693 N N . ILE A 1 92 ? -3.543 3.041 -7.367 1 98.94 92 ILE A N 1
ATOM 694 C CA . ILE A 1 92 ? -4.805 2.824 -6.672 1 98.94 92 ILE A CA 1
ATOM 695 C C . ILE A 1 92 ? -5.543 4.152 -6.512 1 98.94 92 ILE A C 1
ATOM 697 O O . ILE A 1 92 ? -4.922 5.191 -6.27 1 98.94 92 ILE A O 1
ATOM 701 N N . ASN A 1 93 ? -6.836 4.125 -6.703 1 98.88 93 ASN A N 1
ATOM 702 C CA . ASN A 1 93 ? -7.754 5.215 -6.391 1 98.88 93 ASN A CA 1
ATOM 703 C C . ASN A 1 93 ? -8.641 4.875 -5.195 1 98.88 93 ASN A C 1
ATOM 705 O O . ASN A 1 93 ? -9.227 3.791 -5.137 1 98.88 93 ASN A O 1
ATOM 709 N N . TYR A 1 94 ? -8.656 5.762 -4.305 1 98.81 94 TYR A N 1
ATOM 710 C CA . TYR A 1 94 ? -9.523 5.582 -3.145 1 98.81 94 TYR A CA 1
ATOM 711 C C . TYR A 1 94 ? -10.867 6.273 -3.354 1 98.81 94 TYR A C 1
ATOM 713 O O . TYR A 1 94 ? -10.922 7.496 -3.504 1 98.81 94 TYR A O 1
ATOM 721 N N . THR A 1 95 ? -11.953 5.516 -3.266 1 98.5 95 THR A N 1
ATOM 722 C CA . THR A 1 95 ? -13.258 6.062 -3.617 1 98.5 95 THR A CA 1
ATOM 723 C C . THR A 1 95 ? -14.102 6.301 -2.367 1 98.5 95 THR A C 1
ATOM 725 O O . THR A 1 95 ? -15.047 7.09 -2.391 1 98.5 95 THR A O 1
ATOM 728 N N . ARG A 1 96 ? -13.805 5.527 -1.35 1 97.94 96 ARG A N 1
ATOM 729 C CA . ARG A 1 96 ? -14.492 5.656 -0.069 1 97.94 96 ARG A CA 1
ATOM 730 C C . ARG A 1 96 ? -13.586 5.23 1.084 1 97.94 96 ARG A C 1
ATOM 732 O O . ARG A 1 96 ? -12.773 4.32 0.938 1 97.94 96 ARG A O 1
ATOM 739 N N . ALA A 1 97 ? -13.859 5.875 2.217 1 98 97 ALA A N 1
ATOM 740 C CA . ALA A 1 97 ? -13.133 5.457 3.414 1 98 97 ALA A CA 1
ATOM 741 C C . ALA A 1 97 ? -13.602 4.082 3.887 1 98 97 ALA A C 1
ATOM 743 O O . ALA A 1 97 ? -14.773 3.736 3.738 1 98 97 ALA A O 1
ATOM 744 N N . ALA A 1 98 ? -12.68 3.299 4.371 1 98.75 98 ALA A N 1
ATOM 745 C CA . ALA A 1 98 ? -12.992 2.066 5.09 1 98.75 98 ALA A CA 1
ATOM 746 C C . ALA A 1 98 ? -12.82 2.248 6.594 1 98.75 98 ALA A C 1
ATOM 748 O O . ALA A 1 98 ? -11.945 2.998 7.035 1 98.75 98 ALA A O 1
ATOM 749 N N . HIS A 1 99 ? -13.594 1.587 7.367 1 98.69 99 HIS A N 1
ATOM 750 C CA . HIS A 1 99 ? -13.648 1.829 8.805 1 98.69 99 HIS A CA 1
ATOM 751 C C . HIS A 1 99 ? -13.297 0.57 9.594 1 98.69 99 HIS A C 1
ATOM 753 O O . HIS A 1 99 ? -13.289 -0.531 9.039 1 98.69 99 HIS A O 1
ATOM 759 N N . LEU A 1 100 ? -13.031 0.835 10.875 1 98.75 100 LEU A N 1
ATOM 760 C CA . LEU A 1 100 ? -12.766 -0.27 11.789 1 98.75 100 LEU A CA 1
ATOM 761 C C . LEU A 1 100 ? -13.867 -1.322 11.703 1 98.75 100 LEU A C 1
ATOM 763 O O . LEU A 1 100 ? -15.055 -0.992 11.758 1 98.75 100 LEU A O 1
ATOM 767 N N . GLY A 1 101 ? -13.43 -2.566 11.492 1 98.81 101 GLY A N 1
ATOM 768 C CA . GLY A 1 101 ? -14.375 -3.668 11.484 1 98.81 101 GLY A CA 1
ATOM 769 C C . GLY A 1 101 ? -14.93 -3.965 10.109 1 98.81 101 GLY A C 1
ATOM 770 O O . GLY A 1 101 ? -15.586 -4.988 9.906 1 98.81 101 GLY A O 1
ATOM 771 N N . ASP A 1 102 ? -14.742 -3.082 9.164 1 98.88 102 ASP A N 1
ATOM 772 C CA . ASP A 1 102 ? -15.156 -3.379 7.797 1 98.88 102 ASP A CA 1
ATOM 773 C C . ASP A 1 102 ? -14.508 -4.66 7.285 1 98.88 102 ASP A C 1
ATOM 775 O O . ASP A 1 102 ? -13.336 -4.918 7.562 1 98.88 102 ASP A O 1
ATOM 779 N N . VAL A 1 103 ? -15.234 -5.449 6.578 1 98.94 103 VAL A N 1
ATOM 780 C CA . VAL A 1 103 ? -14.703 -6.582 5.832 1 98.94 103 VAL A CA 1
ATOM 781 C C . VAL A 1 103 ? -14.5 -6.184 4.371 1 98.94 103 VAL A C 1
ATOM 783 O O . VAL A 1 103 ? -15.461 -5.91 3.652 1 98.94 103 VAL A O 1
ATOM 786 N N . LEU A 1 104 ? -13.266 -6.148 3.932 1 98.94 104 LEU A N 1
ATOM 787 C CA . LEU A 1 104 ? -12.914 -5.738 2.578 1 98.94 104 LEU A CA 1
ATOM 788 C C . LEU A 1 104 ? -12.617 -6.953 1.702 1 98.94 104 LEU A C 1
ATOM 790 O O . LEU A 1 104 ? -11.859 -7.836 2.096 1 98.94 104 LEU A O 1
ATOM 794 N N . THR A 1 105 ? -13.242 -7.023 0.582 1 98.94 105 THR A N 1
ATOM 795 C CA . THR A 1 105 ? -13 -8.062 -0.409 1 98.94 105 THR A CA 1
ATOM 796 C C . THR A 1 105 ? -12.352 -7.48 -1.663 1 98.94 105 THR A C 1
ATOM 798 O O . THR A 1 105 ? -12.875 -6.52 -2.238 1 98.94 105 THR A O 1
ATOM 801 N N . ALA A 1 106 ? -11.273 -8.008 -2.033 1 98.94 106 ALA A N 1
ATOM 802 C CA . ALA A 1 106 ? -10.578 -7.609 -3.254 1 98.94 106 ALA A CA 1
ATOM 803 C C . ALA A 1 106 ? -10.695 -8.688 -4.328 1 98.94 106 ALA A C 1
ATOM 805 O O . ALA A 1 106 ? -10.398 -9.859 -4.082 1 98.94 106 ALA A O 1
ATOM 806 N N . THR A 1 107 ? -11.086 -8.281 -5.48 1 98.94 107 THR A N 1
ATOM 807 C CA . THR A 1 107 ? -11.211 -9.195 -6.613 1 98.94 107 THR A CA 1
ATOM 808 C C . THR A 1 107 ? -10.359 -8.727 -7.785 1 98.94 107 THR A C 1
ATOM 810 O O . THR A 1 107 ? -10.398 -7.551 -8.156 1 98.94 107 THR A O 1
ATOM 813 N N . ALA A 1 108 ? -9.664 -9.664 -8.336 1 98.81 108 ALA A N 1
ATOM 814 C CA . ALA A 1 108 ? -8.742 -9.352 -9.422 1 98.81 108 ALA A CA 1
ATOM 815 C C . ALA A 1 108 ? -9.133 -10.07 -10.703 1 98.81 108 ALA A C 1
ATOM 817 O O . ALA A 1 108 ? -9.641 -11.195 -10.664 1 98.81 108 ALA A O 1
ATOM 818 N N . HIS A 1 109 ? -8.852 -9.453 -11.812 1 98.06 109 HIS A N 1
ATOM 819 C CA . HIS A 1 109 ? -8.977 -10.109 -13.117 1 98.06 109 HIS A CA 1
ATOM 820 C C . HIS A 1 109 ? -7.852 -9.68 -14.055 1 98.06 109 HIS A C 1
ATOM 822 O O . HIS A 1 109 ? -7.266 -8.609 -13.883 1 98.06 109 HIS A O 1
ATOM 828 N N . VAL A 1 110 ? -7.652 -10.484 -15.055 1 97.62 110 VAL A N 1
ATOM 829 C CA . VAL A 1 110 ? -6.609 -10.227 -16.047 1 97.62 110 VAL A CA 1
ATOM 830 C C . VAL A 1 110 ? -7.109 -9.203 -17.062 1 97.62 110 VAL A C 1
ATOM 832 O O . VAL A 1 110 ? -8.172 -9.375 -17.672 1 97.62 110 VAL A O 1
ATOM 835 N N . VAL A 1 111 ? -6.402 -8.117 -17.219 1 97.94 111 VAL A N 1
ATOM 836 C CA . VAL A 1 111 ? -6.68 -7.152 -18.281 1 97.94 111 VAL A CA 1
ATOM 837 C C . VAL A 1 111 ? -5.926 -7.547 -19.547 1 97.94 111 VAL A C 1
ATOM 839 O O . VAL A 1 111 ? -6.512 -7.629 -20.625 1 97.94 111 VAL A O 1
ATOM 842 N N . ASN A 1 112 ? -4.633 -7.844 -19.344 1 96.25 112 ASN A N 1
ATOM 843 C CA . ASN A 1 112 ? -3.756 -8.297 -20.406 1 96.25 112 ASN A CA 1
ATOM 844 C C . ASN A 1 112 ? -2.525 -9.016 -19.859 1 96.25 112 ASN A C 1
ATOM 846 O O . ASN A 1 112 ? -1.91 -8.555 -18.906 1 96.25 112 ASN A O 1
ATOM 850 N N . ALA A 1 113 ? -2.318 -10.141 -20.438 1 91.94 113 ALA A N 1
ATOM 851 C CA . ALA A 1 113 ? -1.105 -10.875 -20.094 1 91.94 113 ALA A CA 1
ATOM 852 C C . ALA A 1 113 ? -0.459 -11.477 -21.344 1 91.94 113 ALA A C 1
ATOM 854 O O . ALA A 1 113 ? -0.992 -12.414 -21.938 1 91.94 113 ALA A O 1
ATOM 855 N N . ALA A 1 114 ? 0.53 -10.766 -21.797 1 88.06 114 ALA A N 1
ATOM 856 C CA . ALA A 1 114 ? 1.269 -11.203 -22.984 1 88.06 114 ALA A CA 1
ATOM 857 C C . ALA A 1 114 ? 2.773 -11.18 -22.734 1 88.06 114 ALA A C 1
ATOM 859 O O . ALA A 1 114 ? 3.32 -10.164 -22.297 1 88.06 114 ALA A O 1
ATOM 860 N N . GLY A 1 115 ? 3.436 -12.32 -22.984 1 91.94 115 GLY A N 1
ATOM 861 C CA . GLY A 1 115 ? 4.863 -12.383 -22.719 1 91.94 115 GLY A CA 1
ATOM 862 C C . GLY A 1 115 ? 5.195 -12.305 -21.234 1 91.94 115 GLY A C 1
ATOM 863 O O . GLY A 1 115 ? 4.621 -13.031 -20.422 1 91.94 115 GLY A O 1
ATOM 864 N N . ARG A 1 116 ? 6.121 -11.391 -20.891 1 96 116 ARG A N 1
ATOM 865 C CA . ARG A 1 116 ? 6.582 -11.328 -19.516 1 96 116 ARG A CA 1
ATOM 866 C C . ARG A 1 116 ? 5.781 -10.305 -18.719 1 96 116 ARG A C 1
ATOM 868 O O . ARG A 1 116 ? 5.816 -10.305 -17.484 1 96 116 ARG A O 1
ATOM 875 N N . ILE A 1 117 ? 5.125 -9.438 -19.484 1 97.19 117 ILE A N 1
ATOM 876 C CA . ILE A 1 117 ? 4.449 -8.328 -18.812 1 97.19 117 ILE A CA 1
ATOM 877 C C . ILE A 1 117 ? 2.957 -8.625 -18.703 1 97.19 117 ILE A C 1
ATOM 879 O O . ILE A 1 117 ? 2.35 -9.133 -19.656 1 97.19 117 ILE A O 1
ATOM 883 N N . GLY A 1 118 ? 2.354 -8.352 -17.578 1 97.62 118 GLY A N 1
ATOM 884 C CA . GLY A 1 118 ? 0.92 -8.477 -17.375 1 97.62 118 GLY A CA 1
ATOM 885 C C . GLY A 1 118 ? 0.309 -7.258 -16.703 1 97.62 118 GLY A C 1
ATOM 886 O O . GLY A 1 118 ? 0.982 -6.551 -15.945 1 97.62 118 GLY A O 1
ATOM 887 N N . VAL A 1 119 ? -0.959 -7.012 -17.016 1 98.5 119 VAL A N 1
ATOM 888 C CA . VAL A 1 119 ? -1.741 -5.949 -16.406 1 98.5 119 VAL A CA 1
ATOM 889 C C . VAL A 1 119 ? -3.025 -6.527 -15.812 1 98.5 119 VAL A C 1
ATOM 891 O O . VAL A 1 119 ? -3.725 -7.301 -16.469 1 98.5 119 VAL A O 1
ATOM 894 N N . TYR A 1 120 ? -3.283 -6.113 -14.594 1 98.69 120 TYR A N 1
ATOM 895 C CA . TYR A 1 120 ? -4.414 -6.652 -13.852 1 98.69 120 TYR A CA 1
ATOM 896 C C . TYR A 1 120 ? -5.199 -5.535 -13.164 1 98.69 120 TYR A C 1
ATOM 898 O O . TYR A 1 120 ? -4.613 -4.559 -12.688 1 98.69 120 TYR A O 1
ATOM 906 N N . ASP A 1 121 ? -6.477 -5.73 -13.086 1 98.88 121 ASP A N 1
ATOM 907 C CA . ASP A 1 121 ? -7.32 -4.816 -12.328 1 98.88 121 ASP A CA 1
ATOM 908 C C . ASP A 1 121 ? -7.863 -5.488 -11.07 1 98.88 121 ASP A C 1
ATOM 910 O O . ASP A 1 121 ? -8.156 -6.688 -11.07 1 98.88 121 ASP A O 1
ATOM 914 N N . VAL A 1 122 ? -7.965 -4.719 -10.016 1 98.94 122 VAL A N 1
ATOM 915 C CA . VAL A 1 122 ? -8.523 -5.18 -8.75 1 98.94 122 VAL A CA 1
ATOM 916 C C . VAL A 1 122 ? -9.57 -4.184 -8.258 1 98.94 122 VAL A C 1
ATOM 918 O O . VAL A 1 122 ? -9.344 -2.971 -8.289 1 98.94 122 VAL A O 1
ATOM 921 N N . GLU A 1 123 ? -10.656 -4.676 -7.855 1 98.94 123 GLU A N 1
ATOM 922 C CA . GLU A 1 123 ? -11.672 -3.895 -7.152 1 98.94 123 GLU A CA 1
ATOM 923 C C . GLU A 1 123 ? -11.773 -4.309 -5.688 1 98.94 123 GLU A C 1
ATOM 925 O O . GLU A 1 123 ? -11.828 -5.504 -5.379 1 98.94 123 GLU A O 1
ATOM 930 N N . VAL A 1 124 ? -11.781 -3.318 -4.797 1 98.94 124 VAL A N 1
ATOM 931 C CA . VAL A 1 124 ? -11.961 -3.576 -3.371 1 98.94 124 VAL A CA 1
ATOM 932 C C . VAL A 1 124 ? -13.336 -3.084 -2.924 1 98.94 124 VAL A C 1
ATOM 934 O O . VAL A 1 124 ? -13.688 -1.92 -3.133 1 98.94 124 VAL A O 1
ATOM 937 N N . ARG A 1 125 ? -14.055 -3.959 -2.289 1 98.94 125 ARG A N 1
ATOM 938 C CA . ARG A 1 125 ? -15.391 -3.635 -1.804 1 98.94 125 ARG A CA 1
ATOM 939 C C . ARG A 1 125 ? -15.523 -3.936 -0.314 1 98.94 125 ARG A C 1
ATOM 941 O O . ARG A 1 125 ? -14.891 -4.863 0.195 1 98.94 125 ARG A O 1
ATOM 948 N N . ASN A 1 126 ? -16.391 -3.113 0.326 1 98.81 126 ASN A N 1
ATOM 949 C CA . ASN A 1 126 ? -16.703 -3.422 1.717 1 98.81 126 ASN A CA 1
ATOM 950 C C . ASN A 1 126 ? -17.906 -4.344 1.826 1 98.81 126 ASN A C 1
ATOM 952 O O . ASN A 1 126 ? -18.438 -4.812 0.813 1 98.81 126 ASN A O 1
ATOM 956 N N . GLN A 1 127 ? -18.328 -4.633 3.057 1 98.62 127 GLN A N 1
ATOM 957 C CA . GLN A 1 127 ? -19.391 -5.602 3.309 1 98.62 127 GLN A CA 1
ATOM 958 C C . GLN A 1 127 ? -20.734 -5.09 2.805 1 98.62 127 GLN A C 1
ATOM 960 O O . GLN A 1 127 ? -21.688 -5.855 2.678 1 98.62 127 GLN A O 1
ATOM 965 N N . LYS A 1 128 ? -20.859 -3.832 2.539 1 98.38 128 LYS A N 1
ATOM 966 C CA . LYS A 1 128 ? -22.078 -3.24 1.994 1 98.38 128 LYS A CA 1
ATOM 967 C C . LYS A 1 128 ? -22.047 -3.213 0.469 1 98.38 128 LYS A C 1
ATOM 969 O O . LYS A 1 128 ? -22.859 -2.537 -0.165 1 98.38 128 LYS A O 1
ATOM 974 N N . ASP A 1 129 ? -21.047 -3.793 -0.101 1 98.25 129 ASP A N 1
ATOM 975 C CA . ASP A 1 129 ? -20.859 -3.918 -1.543 1 98.25 129 ASP A CA 1
ATOM 976 C C . ASP A 1 129 ? -20.547 -2.561 -2.176 1 98.25 129 ASP A C 1
ATOM 978 O O . ASP A 1 129 ? -20.922 -2.307 -3.32 1 98.25 129 ASP A O 1
ATOM 982 N N . GLU A 1 130 ? -19.953 -1.688 -1.405 1 98.69 130 GLU A N 1
ATOM 983 C CA . GLU A 1 130 ? -19.484 -0.402 -1.913 1 98.69 130 GLU A CA 1
ATOM 984 C C . GLU A 1 130 ? -18.016 -0.472 -2.32 1 98.69 130 GLU A C 1
ATOM 986 O O . GLU A 1 130 ? -17.203 -1.063 -1.613 1 98.69 130 GLU A O 1
ATOM 991 N N . VAL A 1 131 ? -17.719 0.102 -3.508 1 98.88 131 VAL A N 1
ATOM 992 C CA . VAL A 1 131 ? -16.328 0.146 -3.949 1 98.88 131 VAL A CA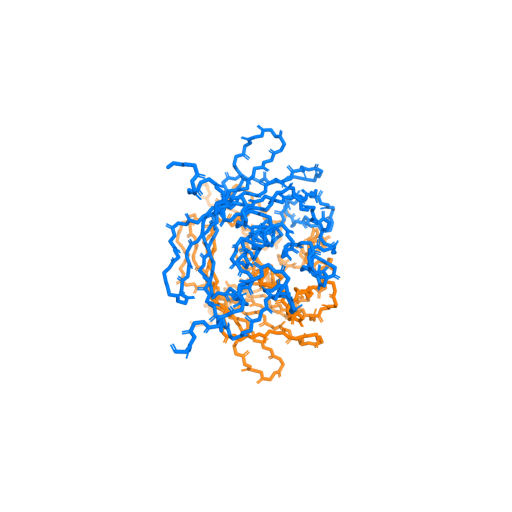 1
ATOM 993 C C . VAL A 1 131 ? -15.539 1.145 -3.1 1 98.88 131 VAL A C 1
ATOM 995 O O . VAL A 1 131 ? -15.891 2.324 -3.037 1 98.88 131 VAL A O 1
ATOM 998 N N . VAL A 1 132 ? -14.461 0.654 -2.479 1 98.81 132 VAL A N 1
ATOM 999 C CA . VAL A 1 132 ? -13.695 1.545 -1.615 1 98.81 132 VAL A CA 1
ATOM 1000 C C . VAL A 1 132 ? -12.367 1.894 -2.283 1 98.81 132 VAL A C 1
ATOM 1002 O O . VAL A 1 132 ? -11.75 2.91 -1.956 1 98.81 132 VAL A O 1
ATOM 1005 N N . ALA A 1 133 ? -11.93 1.077 -3.25 1 98.94 133 ALA A N 1
ATOM 1006 C CA . ALA A 1 133 ? -10.688 1.362 -3.965 1 98.94 133 ALA A CA 1
ATOM 1007 C C . ALA A 1 133 ? -10.633 0.616 -5.297 1 98.94 133 ALA A C 1
ATOM 1009 O O . ALA A 1 133 ? -11.25 -0.446 -5.441 1 98.94 133 ALA A O 1
ATOM 1010 N N . LEU A 1 134 ? -9.953 1.172 -6.25 1 98.94 134 LEU A N 1
ATOM 1011 C CA . LEU A 1 134 ? -9.656 0.597 -7.559 1 98.94 134 LEU A CA 1
ATOM 1012 C C . LEU A 1 134 ? -8.148 0.554 -7.809 1 98.94 134 LEU A C 1
ATOM 1014 O O . LEU A 1 134 ? -7.469 1.577 -7.703 1 98.94 134 LEU A O 1
ATOM 1018 N N . PHE A 1 135 ? -7.688 -0.604 -8.18 1 98.94 135 PHE A N 1
ATOM 1019 C CA . PHE A 1 135 ? -6.254 -0.839 -8.297 1 98.94 135 PHE A CA 1
ATOM 1020 C C . PHE A 1 135 ? -5.91 -1.432 -9.664 1 98.94 135 PHE A C 1
ATOM 1022 O O . PHE A 1 135 ? -6.629 -2.295 -10.164 1 98.94 135 PHE A O 1
ATOM 1029 N N . ARG A 1 136 ? -4.844 -0.919 -10.258 1 98.88 136 ARG A N 1
ATOM 1030 C CA . ARG A 1 136 ? -4.242 -1.549 -11.43 1 98.88 136 ARG A CA 1
ATOM 1031 C C . ARG A 1 136 ? -2.771 -1.875 -11.18 1 98.88 136 ARG A C 1
ATOM 1033 O O . ARG A 1 136 ? -2.006 -1.018 -10.734 1 98.88 136 ARG A O 1
ATOM 1040 N N . GLY A 1 137 ? -2.424 -3.088 -11.422 1 98.81 137 GLY A N 1
ATOM 1041 C CA . GLY A 1 137 ? -1.057 -3.539 -11.219 1 98.81 137 GLY A CA 1
ATOM 1042 C C . GLY A 1 137 ? -0.396 -4.031 -12.492 1 98.81 137 GLY A C 1
ATOM 1043 O O . GLY A 1 137 ? -1.06 -4.602 -13.367 1 98.81 137 GLY A O 1
ATOM 1044 N N . GLN A 1 138 ? 0.881 -3.797 -12.562 1 98.75 138 GLN A N 1
ATOM 1045 C CA . GLN A 1 138 ? 1.726 -4.328 -13.625 1 98.75 138 GLN A CA 1
ATOM 1046 C C . GLN A 1 138 ? 2.721 -5.348 -13.086 1 98.75 138 GLN A C 1
ATOM 1048 O O . GLN A 1 138 ? 3.389 -5.098 -12.078 1 98.75 138 GLN A O 1
ATOM 1053 N N . SER A 1 139 ? 2.775 -6.438 -13.734 1 98.38 139 SER A N 1
ATOM 1054 C CA . SER A 1 139 ? 3.635 -7.523 -13.273 1 98.38 139 SER A CA 1
ATOM 1055 C C . SER A 1 139 ? 4.703 -7.859 -14.305 1 98.38 139 SER A C 1
ATOM 1057 O O . SER A 1 139 ? 4.609 -7.441 -15.461 1 98.38 139 SER A O 1
ATOM 1059 N N . CYS A 1 140 ? 5.738 -8.609 -13.852 1 98.25 140 CYS A N 1
ATOM 1060 C CA . CYS A 1 140 ? 6.777 -9.156 -14.719 1 98.25 140 CYS A CA 1
ATOM 1061 C C . CYS A 1 140 ? 7.152 -10.578 -14.297 1 98.25 140 CYS A C 1
ATOM 1063 O O . CYS A 1 140 ? 7.496 -10.812 -13.141 1 98.25 140 CYS A O 1
ATOM 1065 N N . LYS A 1 141 ? 7.07 -11.438 -15.234 1 97.44 141 LYS A N 1
ATOM 1066 C CA . LYS A 1 141 ? 7.492 -12.812 -14.969 1 97.44 141 LYS A CA 1
ATOM 1067 C C . LYS A 1 141 ? 9.008 -12.906 -14.852 1 97.44 141 LYS A C 1
ATOM 1069 O O . LYS A 1 141 ? 9.742 -12.266 -15.617 1 97.44 141 LYS A O 1
ATOM 1074 N N . ILE A 1 142 ? 9.422 -13.617 -13.906 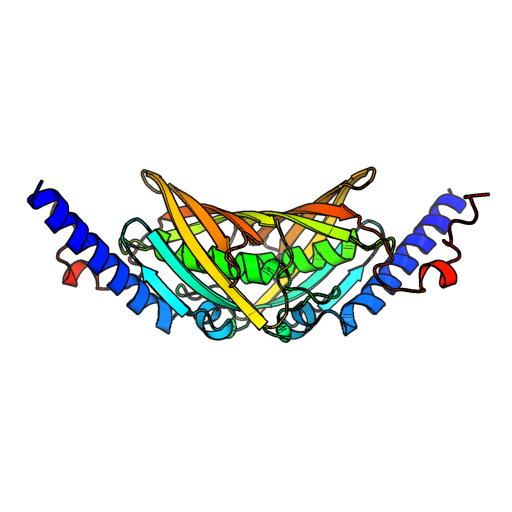1 96.44 142 ILE A N 1
ATOM 1075 C CA . ILE A 1 142 ? 10.844 -13.891 -13.727 1 96.44 142 ILE A CA 1
ATOM 1076 C C . ILE A 1 142 ? 11.102 -15.391 -13.844 1 96.44 142 ILE A C 1
ATOM 1078 O O . ILE A 1 142 ? 10.164 -16.172 -14.031 1 96.44 142 ILE A O 1
ATOM 1082 N N . LYS A 1 143 ? 12.336 -15.781 -13.711 1 94.62 143 LYS A N 1
ATOM 1083 C CA . LYS A 1 143 ? 12.656 -17.188 -13.852 1 94.62 143 LYS A CA 1
ATOM 1084 C C . LYS A 1 143 ? 12.164 -18 -12.656 1 94.62 143 LYS A C 1
ATOM 1086 O O . LYS A 1 143 ? 12.273 -17.547 -11.516 1 94.62 143 LYS A O 1
ATOM 1091 N N . GLY A 1 144 ? 11.609 -19.141 -12.977 1 94.69 144 GLY A N 1
ATOM 1092 C CA . GLY A 1 144 ? 11.273 -20.078 -11.914 1 94.69 144 GLY A CA 1
ATOM 1093 C C . GLY A 1 144 ? 9.773 -20.234 -11.711 1 94.69 144 GLY A C 1
ATOM 1094 O O . GLY A 1 144 ? 8.977 -19.609 -12.414 1 94.69 144 GLY A O 1
ATOM 1095 N N . GLU A 1 145 ? 9.508 -21.188 -10.805 1 95.62 145 GLU A N 1
ATOM 1096 C CA . GLU A 1 145 ? 8.125 -21.453 -10.43 1 95.62 145 GLU A CA 1
ATOM 1097 C C . GLU A 1 145 ? 7.754 -20.75 -9.133 1 95.62 145 GLU A C 1
ATOM 1099 O O . GLU A 1 145 ? 8.562 -20.656 -8.211 1 95.62 145 GLU A O 1
ATOM 1104 N N . SER A 1 146 ? 6.531 -20.25 -9.047 1 96.06 146 SER A N 1
ATOM 1105 C CA . SER A 1 146 ? 6.035 -19.672 -7.797 1 96.06 146 SER A CA 1
ATOM 1106 C C . SER A 1 146 ? 5.984 -20.734 -6.695 1 96.06 146 SER A C 1
ATOM 1108 O O . SER A 1 146 ? 6.316 -20.453 -5.543 1 96.06 146 SER A O 1
ATOM 1110 N N . VAL A 1 147 ? 5.566 -21.891 -7.008 1 96.31 147 VAL A N 1
ATOM 1111 C CA . VAL A 1 147 ? 5.57 -23.062 -6.137 1 96.31 147 VAL A CA 1
ATOM 1112 C C . VAL A 1 147 ? 6.379 -24.172 -6.785 1 96.31 147 VAL A C 1
ATOM 1114 O O . VAL A 1 147 ? 5.887 -24.875 -7.676 1 96.31 147 VAL A O 1
ATOM 1117 N N . PRO A 1 148 ? 7.559 -24.359 -6.312 1 93 148 PRO A N 1
ATOM 1118 C CA . PRO A 1 148 ? 8.453 -25.344 -6.934 1 93 148 PRO A CA 1
ATOM 1119 C C . PRO A 1 148 ? 7.844 -26.75 -6.98 1 93 148 PRO A C 1
ATOM 1121 O O . PRO A 1 148 ? 7.227 -27.188 -6.008 1 93 148 PRO A O 1
ATOM 1124 N N . GLY A 1 149 ? 7.996 -27.359 -8.125 1 90 149 GLY A N 1
ATOM 1125 C CA . GLY A 1 149 ? 7.617 -28.75 -8.273 1 90 149 GLY A CA 1
ATOM 1126 C C . GLY A 1 149 ? 6.18 -28.938 -8.727 1 90 149 GLY A C 1
ATOM 1127 O O . GLY A 1 149 ? 5.781 -30.031 -9.102 1 90 149 GLY A O 1
ATOM 1128 N N . LEU A 1 150 ? 5.391 -27.969 -8.797 1 90.31 150 LEU A N 1
ATOM 1129 C CA . LEU A 1 150 ? 3.965 -28.094 -9.078 1 90.31 150 LEU A CA 1
ATOM 1130 C C . LEU A 1 150 ? 3.725 -28.344 -10.562 1 90.31 150 LEU A C 1
ATOM 1132 O O . LEU A 1 150 ? 2.787 -29.062 -10.93 1 90.31 150 LEU A O 1
ATOM 1136 N N . ASN A 1 151 ? 4.488 -27.75 -11.422 1 86.56 151 ASN A N 1
ATOM 1137 C CA . ASN A 1 151 ? 4.328 -27.969 -12.859 1 86.56 151 ASN A CA 1
ATOM 1138 C C . ASN A 1 151 ? 4.418 -29.453 -13.211 1 86.56 151 ASN A C 1
ATOM 1140 O O . ASN A 1 151 ? 3.684 -29.938 -14.078 1 86.56 151 ASN A O 1
ATOM 1144 N N . ALA A 1 152 ? 5.359 -30.094 -12.555 1 84.69 152 ALA A N 1
ATOM 1145 C CA . ALA A 1 152 ? 5.527 -31.531 -12.797 1 84.69 152 ALA A CA 1
ATOM 1146 C C . ALA A 1 152 ? 4.27 -32.281 -12.406 1 84.69 152 ALA A C 1
ATOM 1148 O O . ALA A 1 152 ? 3.879 -33.25 -13.094 1 84.69 152 ALA A O 1
ATOM 1149 N N . GLN A 1 153 ? 3.678 -31.875 -11.352 1 83.75 153 GLN A N 1
ATOM 1150 C CA . GLN A 1 153 ? 2.479 -32.531 -10.852 1 83.75 153 GLN A CA 1
ATOM 1151 C C . GLN A 1 153 ? 1.302 -32.344 -11.805 1 83.75 153 GLN A C 1
ATOM 1153 O O . GLN A 1 153 ? 0.408 -33.188 -11.875 1 83.75 153 GLN A O 1
ATOM 1158 N N . PHE A 1 154 ? 1.299 -31.297 -12.539 1 87.25 154 PHE A N 1
ATOM 1159 C CA . PHE A 1 154 ? 0.183 -30.969 -13.422 1 87.25 154 PHE A CA 1
ATOM 1160 C C . PHE A 1 154 ? 0.544 -31.266 -14.875 1 87.25 154 PHE A C 1
ATOM 1162 O O . PHE A 1 154 ? -0.213 -30.922 -15.789 1 87.25 154 PHE A O 1
ATOM 1169 N N . GLY A 1 155 ? 1.71 -31.891 -15.078 1 79 155 GLY A N 1
ATOM 1170 C CA . GLY A 1 155 ? 2.121 -32.281 -16.422 1 79 155 GLY A CA 1
ATOM 1171 C C . GLY A 1 155 ? 2.516 -31.109 -17.297 1 79 155 GLY A C 1
ATOM 1172 O O . GLY A 1 155 ? 2.285 -31.125 -18.5 1 79 155 GLY A O 1
ATOM 1173 N N . LEU A 1 156 ? 2.811 -29.938 -16.734 1 69.88 156 LEU A N 1
ATOM 1174 C CA . LEU A 1 156 ? 3.137 -28.719 -17.484 1 69.88 156 LEU A CA 1
ATOM 1175 C C . LEU A 1 156 ? 4.629 -28.656 -17.781 1 69.88 156 LEU A C 1
ATOM 1177 O O . LEU A 1 156 ? 5.102 -27.703 -18.406 1 69.88 156 LEU A O 1
ATOM 1181 N N . ASP A 1 157 ? 5.488 -29.5 -17.359 1 61.34 157 ASP A N 1
ATOM 1182 C CA . ASP A 1 157 ? 6.914 -29.5 -17.672 1 61.34 157 ASP A CA 1
ATOM 1183 C C . ASP A 1 157 ? 7.148 -29.453 -19.188 1 61.34 157 ASP A C 1
ATOM 1185 O O . ASP A 1 157 ? 6.348 -30 -19.953 1 61.34 157 ASP A O 1
ATOM 1189 N N . ASP A 1 158 ? 7.652 -28.266 -19.766 1 51 158 ASP A N 1
ATOM 1190 C CA . ASP A 1 158 ? 8.023 -28.047 -21.156 1 51 158 ASP A CA 1
ATOM 1191 C C . ASP A 1 158 ? 8.695 -29.281 -21.75 1 51 158 ASP A C 1
ATOM 1193 O O . ASP A 1 158 ? 9.844 -29.594 -21.422 1 51 158 ASP A O 1
ATOM 1197 N N . THR A 1 159 ? 8.25 -30.422 -21.75 1 39.81 159 THR A N 1
ATOM 1198 C CA . THR A 1 159 ? 8.93 -31.359 -22.625 1 39.81 159 THR A CA 1
ATOM 1199 C C . THR A 1 159 ? 9.055 -30.797 -24.031 1 39.81 159 THR A C 1
ATOM 1201 O O . THR A 1 159 ? 9.68 -31.406 -24.906 1 39.81 159 THR A O 1
ATOM 1204 N N . SER A 1 160 ? 8.227 -29.859 -24.438 1 39.34 160 SER A N 1
ATOM 1205 C CA . SER A 1 160 ? 8.289 -29.703 -25.891 1 39.34 160 SER A CA 1
ATOM 1206 C C . SER A 1 160 ? 9.57 -28.984 -26.312 1 39.34 160 SER A C 1
ATOM 1208 O O . SER A 1 160 ? 9.703 -28.578 -27.469 1 39.34 160 SER A O 1
ATOM 1210 N N . ALA A 1 161 ? 10.547 -28.5 -25.484 1 36.94 161 ALA A N 1
ATOM 1211 C CA . ALA A 1 161 ? 11.766 -28.125 -26.188 1 36.94 161 ALA A CA 1
ATOM 1212 C C . ALA A 1 161 ? 12.398 -29.328 -26.891 1 36.94 161 ALA A C 1
ATOM 1214 O O . ALA A 1 161 ? 13.539 -29.25 -27.328 1 36.94 161 ALA A O 1
ATOM 1215 N N . SER A 1 162 ? 11.719 -30.422 -27.141 1 26.41 162 SER A N 1
ATOM 1216 C CA . SER A 1 162 ? 12.391 -31.156 -28.203 1 26.41 162 SER A CA 1
ATOM 1217 C C . SER A 1 162 ? 12.258 -30.438 -29.547 1 26.41 162 SER A C 1
ATOM 1219 O O . SER A 1 162 ? 11.258 -29.766 -29.797 1 26.41 162 SER A O 1
ATOM 1221 N N . MET B 1 1 ? 14.562 39.25 2.619 1 46.16 1 MET B N 1
ATOM 1222 C CA . MET B 1 1 ? 15.242 37.969 2.783 1 46.16 1 MET B CA 1
ATOM 1223 C C . MET B 1 1 ? 15.07 37.438 4.203 1 46.16 1 MET B C 1
ATOM 1225 O O . MET B 1 1 ? 14.93 36.219 4.406 1 46.16 1 MET B O 1
ATOM 1229 N N . THR B 1 2 ? 15.125 38.312 5.133 1 49.97 2 THR B N 1
ATOM 1230 C CA . THR B 1 2 ? 15.008 37.969 6.543 1 49.97 2 THR B CA 1
ATOM 1231 C C . THR B 1 2 ? 13.57 37.562 6.883 1 49.97 2 THR B C 1
ATOM 1233 O O . THR B 1 2 ? 13.344 36.594 7.613 1 49.97 2 THR B O 1
ATOM 1236 N N . GLN B 1 3 ? 12.602 38.25 6.344 1 48.19 3 GLN B N 1
ATOM 1237 C CA . GLN B 1 3 ? 11.195 38 6.652 1 48.19 3 GLN B CA 1
ATOM 1238 C C . GLN B 1 3 ? 10.734 36.688 6.062 1 48.19 3 GLN B C 1
ATOM 1240 O O . GLN B 1 3 ? 9.945 35.969 6.68 1 48.19 3 GLN B O 1
ATOM 1245 N N . ASP B 1 4 ? 11.305 36.406 4.777 1 50.75 4 ASP B N 1
ATOM 1246 C CA . ASP B 1 4 ? 10.914 35.156 4.141 1 50.75 4 ASP B CA 1
ATOM 1247 C C . ASP B 1 4 ? 11.398 33.969 4.953 1 50.75 4 ASP B C 1
ATOM 1249 O O . ASP B 1 4 ? 10.688 32.969 5.07 1 50.75 4 ASP B O 1
ATOM 1253 N N . LYS B 1 5 ? 12.508 34.219 5.441 1 50.28 5 LYS B N 1
ATOM 1254 C CA . LYS B 1 5 ? 13.07 33.156 6.285 1 50.28 5 LYS B CA 1
ATOM 1255 C C . LYS B 1 5 ? 12.25 32.969 7.562 1 50.28 5 LYS B C 1
ATOM 1257 O O . LYS B 1 5 ? 12.078 31.859 8.039 1 50.28 5 LYS B O 1
ATOM 1262 N N . ASP B 1 6 ? 11.844 33.969 8.172 1 50.16 6 ASP B N 1
ATOM 1263 C CA . ASP B 1 6 ? 11.047 33.938 9.398 1 50.16 6 ASP B CA 1
ATOM 1264 C C . ASP B 1 6 ? 9.711 33.25 9.156 1 50.16 6 ASP B C 1
ATOM 1266 O O . ASP B 1 6 ? 9.258 32.469 10 1 50.16 6 ASP B O 1
ATOM 1270 N N . HIS B 1 7 ? 9.102 33.5 8.07 1 58.53 7 HIS B N 1
ATOM 1271 C CA . HIS B 1 7 ? 7.816 32.875 7.742 1 58.53 7 HIS B CA 1
ATOM 1272 C C . HIS B 1 7 ? 7.973 31.391 7.469 1 58.53 7 HIS B C 1
ATOM 1274 O O . HIS B 1 7 ? 7.113 30.594 7.848 1 58.53 7 HIS B O 1
ATOM 1280 N N . THR B 1 8 ? 9.148 31 6.867 1 64.69 8 THR B N 1
ATOM 1281 C CA . THR B 1 8 ? 9.422 29.594 6.598 1 64.69 8 THR B CA 1
ATOM 1282 C C . THR B 1 8 ? 9.641 28.828 7.898 1 64.69 8 THR B C 1
ATOM 1284 O O . THR B 1 8 ? 9.18 27.688 8.039 1 64.69 8 THR B O 1
ATOM 1287 N N . ILE B 1 9 ? 10.289 29.469 8.844 1 65.88 9 ILE B N 1
ATOM 1288 C CA . ILE B 1 9 ? 10.555 28.844 10.133 1 65.88 9 ILE B CA 1
ATOM 1289 C C . ILE B 1 9 ? 9.242 28.578 10.859 1 65.88 9 ILE B C 1
ATOM 1291 O O . ILE B 1 9 ? 9.062 27.516 11.461 1 65.88 9 ILE B O 1
ATOM 1295 N N . ASP B 1 10 ? 8.336 29.406 10.594 1 85.12 10 ASP B N 1
ATOM 1296 C CA . ASP B 1 10 ? 7.039 29.234 11.242 1 85.12 10 ASP B CA 1
ATOM 1297 C C . ASP B 1 10 ? 6.25 28.094 10.602 1 85.12 10 ASP B C 1
ATOM 1299 O O . ASP B 1 10 ? 5.641 27.281 11.297 1 85.12 10 ASP B O 1
ATOM 1303 N N . LYS B 1 11 ? 6.566 28.016 9.305 1 90.88 11 LYS B N 1
ATOM 1304 C CA . LYS B 1 11 ? 5.852 26.953 8.617 1 90.88 11 LYS B CA 1
ATOM 1305 C C . LYS B 1 11 ? 6.445 25.578 8.961 1 90.88 11 LYS B C 1
ATOM 1307 O O . LYS B 1 11 ? 5.719 24.594 9.062 1 90.88 11 LYS B O 1
ATOM 1312 N N . ASP B 1 12 ? 7.77 25.531 9.125 1 94.75 12 ASP B N 1
ATOM 1313 C CA . ASP B 1 12 ? 8.438 24.297 9.492 1 94.75 12 ASP B CA 1
ATOM 1314 C C . ASP B 1 12 ? 8.078 23.875 10.922 1 94.75 12 ASP B C 1
ATOM 1316 O O . ASP B 1 12 ? 7.895 22.688 11.203 1 94.75 12 ASP B O 1
ATOM 1320 N N . ARG B 1 13 ? 7.996 24.844 11.766 1 94.44 13 ARG B N 1
ATOM 1321 C CA . ARG B 1 13 ? 7.594 24.547 13.141 1 94.44 13 ARG B CA 1
ATOM 1322 C C . ARG B 1 13 ? 6.164 24.031 13.195 1 94.44 13 ARG B C 1
ATOM 1324 O O . ARG B 1 13 ? 5.859 23.109 13.969 1 94.44 13 ARG B O 1
ATOM 1331 N N . LEU B 1 14 ? 5.305 24.641 12.391 1 95.12 14 LEU B N 1
ATOM 1332 C CA . LEU B 1 14 ? 3.93 24.156 12.305 1 95.12 14 LEU B CA 1
ATOM 1333 C C . LEU B 1 14 ? 3.893 22.719 11.805 1 95.12 14 LEU B C 1
ATOM 1335 O O . LEU B 1 14 ? 3.219 21.875 12.391 1 95.12 14 LEU B O 1
ATOM 1339 N N . ALA B 1 15 ? 4.637 22.484 10.781 1 96.81 15 ALA B N 1
ATOM 1340 C CA . ALA B 1 15 ? 4.672 21.156 10.195 1 96.81 15 ALA B CA 1
ATOM 1341 C C . ALA B 1 15 ? 5.105 20.109 11.219 1 96.81 15 ALA B C 1
ATOM 1343 O O . ALA B 1 15 ? 4.512 19.031 11.305 1 96.81 15 ALA B O 1
ATOM 1344 N N . GLN B 1 16 ? 6.098 20.422 11.922 1 96.88 16 GLN B N 1
ATOM 1345 C CA . GLN B 1 16 ? 6.59 19.516 12.961 1 96.88 16 GLN B CA 1
ATOM 1346 C C . GLN B 1 16 ? 5.527 19.281 14.031 1 96.88 16 GLN B C 1
ATOM 1348 O O . GLN B 1 16 ? 5.309 18.156 14.461 1 96.88 16 GLN B O 1
ATOM 1353 N N . ALA B 1 17 ? 4.883 20.344 14.438 1 96.62 17 ALA B N 1
ATOM 1354 C CA . ALA B 1 17 ? 3.838 20.234 15.453 1 96.62 17 ALA B CA 1
ATOM 1355 C C . ALA B 1 17 ? 2.668 19.391 14.953 1 96.62 17 ALA B C 1
ATOM 1357 O O . ALA B 1 17 ? 2.09 18.609 15.711 1 96.62 17 ALA B O 1
ATOM 1358 N N . VAL B 1 18 ? 2.34 19.594 13.758 1 97.56 18 VAL B N 1
ATOM 1359 C CA . VAL B 1 18 ? 1.247 18.828 13.172 1 97.56 18 VAL B CA 1
ATOM 1360 C C . VAL B 1 18 ? 1.596 17.344 13.172 1 97.56 18 VAL B C 1
ATOM 1362 O O . VAL B 1 18 ? 0.793 16.516 13.609 1 97.56 18 VAL B O 1
ATOM 1365 N N . ALA B 1 19 ? 2.791 17 12.703 1 98.06 19 ALA B N 1
ATOM 1366 C CA . ALA B 1 19 ? 3.227 15.602 12.664 1 98.06 19 ALA B CA 1
ATOM 1367 C C . ALA B 1 19 ? 3.201 14.984 14.055 1 98.06 19 ALA B C 1
ATOM 1369 O O . ALA B 1 19 ? 2.744 13.852 14.234 1 98.06 19 ALA B O 1
ATOM 1370 N N . GLU B 1 20 ? 3.619 15.719 15.008 1 97.06 20 GLU B N 1
ATOM 1371 C CA . GLU B 1 20 ? 3.656 15.25 16.391 1 97.06 20 GLU B CA 1
ATOM 1372 C C . GLU B 1 20 ? 2.246 15.031 16.938 1 97.06 20 GLU B C 1
ATOM 1374 O O . GLU B 1 20 ? 2.029 14.164 17.781 1 97.06 20 GLU B O 1
ATOM 1379 N N . GLY B 1 21 ? 1.328 15.844 16.469 1 97.31 21 GLY B N 1
ATOM 1380 C CA . GLY B 1 21 ? -0.058 15.711 16.891 1 97.31 21 GLY B CA 1
ATOM 1381 C C . GLY B 1 21 ? -0.78 14.57 16.203 1 97.31 21 GLY B C 1
ATOM 1382 O O . GLY B 1 21 ? -1.705 13.977 16.766 1 97.31 21 GLY B O 1
ATOM 1383 N N . MET B 1 22 ? -0.356 14.281 15.008 1 97.69 22 MET B N 1
ATOM 1384 C CA . MET B 1 22 ? -0.964 13.227 14.211 1 97.69 22 MET B CA 1
ATOM 1385 C C . MET B 1 22 ? -0.517 11.852 14.688 1 97.69 22 MET B C 1
ATOM 1387 O O . MET B 1 22 ? -1.326 10.922 14.781 1 97.69 22 MET B O 1
ATOM 1391 N N . TYR B 1 23 ? 0.718 11.703 15.062 1 98.31 23 TYR B N 1
ATOM 1392 C CA . TYR B 1 23 ? 1.37 10.406 15.234 1 98.31 23 TYR B CA 1
ATOM 1393 C C . TYR B 1 23 ? 0.685 9.594 16.328 1 98.31 23 TYR B C 1
ATOM 1395 O O . TYR B 1 23 ? 0.406 8.406 16.141 1 98.31 23 TYR B O 1
ATOM 1403 N N . PRO B 1 24 ? 0.302 10.188 17.516 1 97.56 24 PRO B N 1
ATOM 1404 C CA . PRO B 1 24 ? -0.327 9.383 18.578 1 97.56 24 PRO B CA 1
ATOM 1405 C C . PRO B 1 24 ? -1.672 8.797 18.141 1 97.56 24 PRO B C 1
ATOM 1407 O O . PRO B 1 24 ? -2.15 7.836 18.75 1 97.56 24 PRO B O 1
ATOM 1410 N N . ARG B 1 25 ? -2.252 9.328 17.094 1 97.31 25 ARG B N 1
ATOM 1411 C CA . ARG B 1 25 ? -3.551 8.867 16.609 1 97.31 25 ARG B CA 1
ATOM 1412 C C . ARG B 1 25 ? -3.395 7.949 15.406 1 97.31 25 ARG B C 1
ATOM 1414 O O . ARG B 1 25 ? -4.375 7.379 14.922 1 97.31 25 ARG B O 1
ATOM 1421 N N . ASP B 1 26 ? -2.207 7.879 14.898 1 98.25 26 ASP B N 1
ATOM 1422 C CA . ASP B 1 26 ? -1.912 7.109 13.695 1 98.25 26 ASP B CA 1
ATOM 1423 C C . ASP B 1 26 ? -1.533 5.672 14.039 1 98.25 26 ASP B C 1
ATOM 1425 O O . ASP B 1 26 ? -0.354 5.312 14.023 1 98.25 26 ASP B O 1
ATOM 1429 N N . HIS B 1 27 ? -2.467 4.805 14.258 1 98.69 27 HIS B N 1
ATOM 1430 C CA . HIS B 1 27 ? -2.26 3.43 14.695 1 98.69 27 HIS B CA 1
ATOM 1431 C C . HIS B 1 27 ? -1.532 2.619 13.625 1 98.69 27 HIS B C 1
ATOM 1433 O O . HIS B 1 27 ? -0.749 1.723 13.945 1 98.69 27 HIS B O 1
ATOM 1439 N N . ALA B 1 28 ? -1.846 2.926 12.391 1 98.62 28 ALA B N 1
ATOM 1440 C CA . ALA B 1 28 ? -1.166 2.242 11.297 1 98.62 28 ALA B CA 1
ATOM 1441 C C . ALA B 1 28 ? 0.339 2.484 11.344 1 98.62 28 ALA B C 1
ATOM 1443 O O . ALA B 1 28 ? 1.129 1.538 11.297 1 98.62 28 ALA B O 1
ATOM 1444 N N . ALA B 1 29 ? 0.731 3.779 11.422 1 98.62 29 ALA B N 1
ATOM 1445 C CA . ALA B 1 29 ? 2.152 4.113 11.492 1 98.62 29 ALA B CA 1
ATOM 1446 C C . ALA B 1 29 ? 2.811 3.467 12.711 1 98.62 29 ALA B C 1
ATOM 1448 O O . ALA B 1 29 ? 3.91 2.92 12.609 1 98.62 29 ALA B O 1
ATOM 1449 N N . GLN B 1 30 ? 2.107 3.506 13.852 1 98.56 30 GLN B N 1
ATOM 1450 C CA . GLN B 1 30 ? 2.631 2.898 15.07 1 98.56 30 GLN B CA 1
ATOM 1451 C C . GLN B 1 30 ? 2.762 1.387 14.922 1 98.56 30 GLN B C 1
ATOM 1453 O O . GLN B 1 30 ? 3.801 0.812 15.25 1 98.56 30 GLN B O 1
ATOM 1458 N N . GLY B 1 31 ? 1.753 0.762 14.414 1 98.31 31 GLY B N 1
ATOM 1459 C CA . GLY B 1 31 ? 1.763 -0.68 14.227 1 98.31 31 GLY B CA 1
ATOM 1460 C C . GLY B 1 31 ? 2.842 -1.15 13.273 1 98.31 31 GLY B C 1
ATOM 1461 O O . GLY B 1 31 ? 3.408 -2.23 13.445 1 98.31 31 GLY B O 1
ATOM 1462 N N . LEU B 1 32 ? 3.203 -0.336 12.305 1 98.62 32 LEU B N 1
ATOM 1463 C CA . LEU B 1 32 ? 4.219 -0.67 11.312 1 98.62 32 LEU B CA 1
ATOM 1464 C C . LEU B 1 32 ? 5.613 -0.347 11.828 1 98.62 32 LEU B C 1
ATOM 1466 O O . LEU B 1 32 ? 6.613 -0.715 11.203 1 98.62 32 LEU B O 1
ATOM 1470 N N . GLY B 1 33 ? 5.652 0.338 12.945 1 98.69 33 GLY B N 1
ATOM 1471 C CA . GLY B 1 33 ? 6.945 0.736 13.477 1 98.69 33 GLY B CA 1
ATOM 1472 C C . GLY B 1 33 ? 7.566 1.9 12.734 1 98.69 33 GLY B C 1
ATOM 1473 O O . GLY B 1 33 ? 8.789 2.037 12.695 1 98.69 33 GLY B O 1
ATOM 1474 N N . ILE B 1 34 ? 6.727 2.701 12.102 1 98.81 34 ILE B N 1
ATOM 1475 C CA . ILE B 1 34 ? 7.227 3.854 11.359 1 98.81 34 ILE B CA 1
ATOM 1476 C C . ILE B 1 34 ? 7.68 4.938 12.336 1 98.81 34 ILE B C 1
ATOM 1478 O O . ILE B 1 34 ? 6.973 5.262 13.289 1 98.81 34 ILE B O 1
ATOM 1482 N N . GLU B 1 35 ? 8.844 5.438 12.078 1 98.69 35 GLU B N 1
ATOM 1483 C CA . GLU B 1 35 ? 9.414 6.523 12.867 1 98.69 35 GLU B CA 1
ATOM 1484 C C . GLU B 1 35 ? 9.438 7.824 12.078 1 98.69 35 GLU B C 1
ATOM 1486 O O . GLU B 1 35 ? 9.867 7.848 10.922 1 98.69 35 GLU B O 1
ATOM 1491 N N . LEU B 1 36 ? 8.992 8.875 12.734 1 98.38 36 LEU B N 1
ATOM 1492 C CA . LEU B 1 36 ? 9.086 10.203 12.133 1 98.38 36 LEU B CA 1
ATOM 1493 C C . LEU B 1 36 ? 10.508 10.742 12.234 1 98.38 36 LEU B C 1
ATOM 1495 O O . LEU B 1 36 ? 11.07 10.828 13.336 1 98.38 36 LEU B O 1
ATOM 1499 N N . LEU B 1 37 ? 11.148 11.141 11.109 1 98.5 37 LEU B N 1
ATOM 1500 C CA . LEU B 1 37 ? 12.508 11.656 11.117 1 98.5 37 LEU B CA 1
ATOM 1501 C C . LEU B 1 37 ? 12.516 13.18 11.023 1 98.5 37 LEU B C 1
ATOM 1503 O O . LEU B 1 37 ? 13.258 13.844 11.742 1 98.5 37 LEU B O 1
ATOM 1507 N N . GLN B 1 38 ? 11.703 13.664 10.062 1 96.44 38 GLN B N 1
ATOM 1508 C CA . GLN B 1 38 ? 11.633 15.094 9.797 1 96.44 38 GLN B CA 1
ATOM 1509 C C . GLN B 1 38 ? 10.32 15.461 9.102 1 96.44 38 GLN B C 1
ATOM 1511 O O . GLN B 1 38 ? 9.852 14.734 8.227 1 96.44 38 GLN B O 1
ATOM 1516 N N . THR B 1 39 ? 9.766 16.531 9.602 1 96.94 39 THR B N 1
ATOM 1517 C CA . THR B 1 39 ? 8.641 17.125 8.883 1 96.94 39 THR B CA 1
ATOM 1518 C C . THR B 1 39 ? 8.812 18.641 8.766 1 96.94 39 THR B C 1
ATOM 1520 O O . THR B 1 39 ? 8.914 19.328 9.781 1 96.94 39 THR B O 1
ATOM 1523 N N . ARG B 1 40 ? 8.906 19.047 7.629 1 96.12 40 ARG B N 1
ATOM 1524 C CA . ARG B 1 40 ? 8.93 20.469 7.273 1 96.12 40 ARG B CA 1
ATOM 1525 C C . ARG B 1 40 ? 7.758 20.812 6.367 1 96.12 40 ARG B C 1
ATOM 1527 O O . ARG B 1 40 ? 6.977 19.938 5.984 1 96.12 40 ARG B O 1
ATOM 1534 N N . SER B 1 41 ? 7.738 22.125 6.027 1 93.69 41 SER B N 1
ATOM 1535 C CA . SER B 1 41 ? 6.629 22.594 5.203 1 93.69 41 SER B CA 1
ATOM 1536 C C . SER B 1 41 ? 6.723 22.047 3.787 1 93.69 41 SER B C 1
ATOM 1538 O O . SER B 1 41 ? 5.707 21.891 3.104 1 93.69 41 SER B O 1
ATOM 1540 N N . ASP B 1 42 ? 7.875 21.641 3.35 1 94.25 42 ASP B N 1
ATOM 1541 C CA . ASP B 1 42 ? 8.016 21.266 1.947 1 94.25 42 ASP B CA 1
ATOM 1542 C C . ASP B 1 42 ? 8.633 19.875 1.812 1 94.25 42 ASP B C 1
ATOM 1544 O O . ASP B 1 42 ? 8.82 19.375 0.698 1 94.25 42 ASP B O 1
ATOM 1548 N N . ARG B 1 43 ? 8.984 19.219 2.941 1 97.19 43 ARG B N 1
ATOM 1549 C CA . ARG B 1 43 ? 9.617 17.891 2.914 1 97.19 43 ARG B CA 1
ATOM 1550 C C . ARG B 1 43 ? 9.328 17.125 4.199 1 97.19 43 ARG B C 1
ATOM 1552 O O . ARG B 1 43 ? 9.148 17.734 5.262 1 97.19 43 ARG B O 1
ATOM 1559 N N . ALA B 1 44 ? 9.297 15.883 4.113 1 98.69 44 ALA B N 1
ATOM 1560 C CA . ALA B 1 44 ? 9.133 15 5.266 1 98.69 44 ALA B CA 1
ATOM 1561 C C . ALA B 1 44 ? 9.852 13.672 5.047 1 98.69 44 ALA B C 1
ATOM 1563 O O . ALA B 1 44 ? 10.109 13.281 3.906 1 98.69 44 ALA B O 1
ATOM 1564 N N . ALA B 1 45 ? 10.219 13.023 6.113 1 98.88 45 ALA B N 1
ATOM 1565 C CA . ALA B 1 45 ? 10.891 11.734 6.051 1 98.88 45 ALA B CA 1
ATOM 1566 C C . ALA B 1 45 ? 10.461 10.828 7.203 1 98.88 45 ALA B C 1
ATOM 1568 O O . ALA B 1 45 ? 10.289 11.297 8.336 1 98.88 45 ALA B O 1
ATOM 1569 N N . VAL B 1 46 ? 10.297 9.57 6.883 1 98.88 46 VAL B N 1
ATOM 1570 C CA . VAL B 1 46 ? 10.008 8.539 7.875 1 98.88 46 VAL B CA 1
ATOM 1571 C C . VAL B 1 46 ? 10.852 7.301 7.598 1 98.88 46 VAL B C 1
ATOM 1573 O O . VAL B 1 46 ? 11.438 7.172 6.52 1 98.88 46 VAL B O 1
ATOM 1576 N N . ARG B 1 47 ? 10.867 6.379 8.57 1 98.88 47 ARG B N 1
ATOM 1577 C CA . ARG B 1 47 ? 11.641 5.152 8.406 1 98.88 47 ARG B CA 1
ATOM 1578 C C . ARG B 1 47 ? 10.914 3.963 9.023 1 98.88 47 ARG B C 1
ATOM 1580 O O . ARG B 1 47 ? 10.109 4.129 9.945 1 98.88 47 ARG B O 1
ATOM 1587 N N . MET B 1 48 ? 11.242 2.793 8.523 1 98.88 48 MET B N 1
ATOM 1588 C CA . MET B 1 48 ? 10.641 1.537 8.961 1 98.88 48 MET B CA 1
ATOM 1589 C C . MET B 1 48 ? 11.602 0.372 8.75 1 98.88 48 MET B C 1
ATOM 1591 O O . MET B 1 48 ? 12.352 0.345 7.773 1 98.88 48 MET B O 1
ATOM 1595 N N . VAL B 1 49 ? 11.602 -0.555 9.625 1 98.94 49 VAL B N 1
ATOM 1596 C CA . VAL B 1 49 ? 12.367 -1.788 9.461 1 98.94 49 VAL B CA 1
ATOM 1597 C C . VAL B 1 49 ? 11.477 -2.871 8.852 1 98.94 49 VAL B C 1
ATOM 1599 O O . VAL B 1 49 ? 10.328 -3.041 9.266 1 98.94 49 VAL B O 1
ATOM 1602 N N . VAL B 1 50 ? 12.008 -3.568 7.852 1 98.88 50 VAL B N 1
ATOM 1603 C CA . VAL B 1 50 ? 11.281 -4.699 7.273 1 98.88 50 VAL B CA 1
ATOM 1604 C C . VAL B 1 50 ? 11.289 -5.871 8.25 1 98.88 50 VAL B C 1
ATOM 1606 O O . VAL B 1 50 ? 12.344 -6.406 8.578 1 98.88 50 VAL B O 1
ATOM 1609 N N . ARG B 1 51 ? 10.117 -6.207 8.672 1 98.81 51 ARG B N 1
ATOM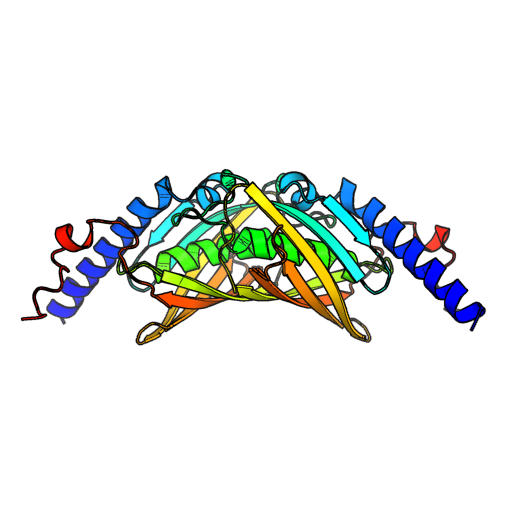 1610 C CA . ARG B 1 51 ? 9.938 -7.293 9.633 1 98.81 51 ARG B CA 1
ATOM 1611 C C . ARG B 1 51 ? 9.531 -8.586 8.93 1 98.81 51 ARG B C 1
ATOM 1613 O O . ARG B 1 51 ? 9.203 -8.57 7.746 1 98.81 51 ARG B O 1
ATOM 1620 N N . GLU B 1 52 ? 9.516 -9.688 9.656 1 98.69 52 GLU B N 1
ATOM 1621 C CA . GLU B 1 52 ? 9.164 -10.992 9.102 1 98.69 52 GLU B CA 1
ATOM 1622 C C . GLU B 1 52 ? 7.711 -11.023 8.641 1 98.69 52 GLU B C 1
ATOM 1624 O O . GLU B 1 52 ? 7.395 -11.617 7.609 1 98.69 52 GLU B O 1
ATOM 1629 N N . ASP B 1 53 ? 6.785 -10.359 9.375 1 98.38 53 ASP B N 1
ATOM 1630 C CA . ASP B 1 53 ? 5.359 -10.391 9.062 1 98.38 53 ASP B CA 1
ATOM 1631 C C . ASP B 1 53 ? 5.043 -9.516 7.852 1 98.38 53 ASP B C 1
ATOM 1633 O O . ASP B 1 53 ? 3.883 -9.391 7.461 1 98.38 53 ASP B O 1
ATOM 1637 N N . MET B 1 54 ? 6.121 -8.945 7.312 1 98.75 54 MET B N 1
ATOM 1638 C CA . MET B 1 54 ? 5.941 -8.086 6.148 1 98.75 54 MET B CA 1
ATOM 1639 C C . MET B 1 54 ? 6.426 -8.781 4.879 1 98.75 54 MET B C 1
ATOM 1641 O O . MET B 1 54 ? 6.332 -8.219 3.785 1 98.75 54 MET B O 1
ATOM 1645 N N . LEU B 1 55 ? 6.902 -9.984 4.961 1 98.75 55 LEU B N 1
ATOM 1646 C CA . LEU B 1 55 ? 7.492 -10.68 3.822 1 98.75 55 LEU B CA 1
ATOM 1647 C C . LEU B 1 55 ? 6.422 -11.391 3.002 1 98.75 55 LEU B C 1
ATOM 1649 O O . LEU B 1 55 ? 5.496 -11.984 3.562 1 98.75 55 LEU B O 1
ATOM 1653 N N . ASN B 1 56 ? 6.562 -11.273 1.682 1 97.69 56 ASN B N 1
ATOM 1654 C CA . ASN B 1 56 ? 5.691 -12.008 0.773 1 97.69 56 ASN B CA 1
ATOM 1655 C C . ASN B 1 56 ? 6.18 -13.438 0.562 1 97.69 56 ASN B C 1
ATOM 1657 O O . ASN B 1 56 ? 7.105 -13.883 1.237 1 97.69 56 ASN B O 1
ATOM 1661 N N . PHE B 1 57 ? 5.535 -14.156 -0.352 1 95.81 57 PHE B N 1
ATOM 1662 C CA . PHE B 1 57 ? 5.812 -15.578 -0.53 1 95.81 57 PHE B CA 1
ATOM 1663 C C . PHE B 1 57 ? 7.176 -15.781 -1.188 1 95.81 57 PHE B C 1
ATOM 1665 O O . PHE B 1 57 ? 7.711 -16.891 -1.18 1 95.81 57 PHE B O 1
ATOM 1672 N N . HIS B 1 58 ? 7.758 -14.742 -1.817 1 95.94 58 HIS B N 1
ATOM 1673 C CA . HIS B 1 58 ? 9.109 -14.812 -2.373 1 95.94 58 HIS B CA 1
ATOM 1674 C C . HIS B 1 58 ? 10.164 -14.609 -1.29 1 95.94 58 HIS B C 1
ATOM 1676 O O . HIS B 1 58 ? 11.359 -14.734 -1.554 1 95.94 58 HIS B O 1
ATOM 1682 N N . GLY B 1 59 ? 9.734 -14.148 -0.151 1 97.25 59 GLY B N 1
ATOM 1683 C CA . GLY B 1 59 ? 10.656 -13.891 0.94 1 97.25 59 GLY B CA 1
ATOM 1684 C C . GLY B 1 59 ? 11.195 -12.477 0.95 1 97.25 59 GLY B C 1
ATOM 1685 O O . GLY B 1 59 ? 12.203 -12.188 1.604 1 97.25 59 GLY B O 1
ATOM 1686 N N . THR B 1 60 ? 10.656 -11.688 0.183 1 98.38 60 THR B N 1
ATOM 1687 C CA . THR B 1 60 ? 11.008 -10.266 0.174 1 98.38 60 THR B CA 1
ATOM 1688 C C . THR B 1 60 ? 9.859 -9.422 0.712 1 98.38 60 THR B C 1
ATOM 1690 O O . THR B 1 60 ? 8.758 -9.938 0.954 1 98.38 60 THR B O 1
ATOM 1693 N N . CYS B 1 61 ? 10.141 -8.156 0.969 1 98.81 61 CYS B N 1
ATOM 1694 C CA . CYS B 1 61 ? 9.125 -7.266 1.514 1 98.81 61 CYS B CA 1
ATOM 1695 C C . CYS B 1 61 ? 7.949 -7.129 0.555 1 98.81 61 CYS B C 1
ATOM 1697 O O . CYS B 1 61 ? 8.133 -6.82 -0.623 1 98.81 61 CYS B O 1
ATOM 1699 N N . HIS B 1 62 ? 6.801 -7.418 1.07 1 98.81 62 HIS B N 1
ATOM 1700 C CA . HIS B 1 62 ? 5.582 -7.223 0.297 1 98.81 62 HIS B CA 1
ATOM 1701 C C . HIS B 1 62 ? 5.453 -5.773 -0.169 1 98.81 62 HIS B C 1
ATOM 1703 O O . HIS B 1 62 ? 5.633 -4.844 0.621 1 98.81 62 HIS B O 1
ATOM 1709 N N . GLY B 1 63 ? 5.102 -5.535 -1.463 1 98.62 63 GLY B N 1
ATOM 1710 C CA . GLY B 1 63 ? 4.988 -4.195 -2.018 1 98.62 63 GLY B CA 1
ATOM 1711 C C . GLY B 1 63 ? 3.998 -3.32 -1.273 1 98.62 63 GLY B C 1
ATOM 1712 O O . GLY B 1 63 ? 4.129 -2.096 -1.262 1 98.62 63 GLY B O 1
ATOM 1713 N N . GLY B 1 64 ? 3.012 -3.945 -0.674 1 98.75 64 GLY B N 1
ATOM 1714 C CA . GLY B 1 64 ? 2.014 -3.217 0.093 1 98.75 64 GLY B CA 1
ATOM 1715 C C . GLY B 1 64 ? 2.6 -2.471 1.277 1 98.75 64 GLY B C 1
ATOM 1716 O O . GLY B 1 64 ? 2.125 -1.391 1.633 1 98.75 64 GLY B O 1
ATOM 1717 N N . PHE B 1 65 ? 3.611 -3.014 1.904 1 98.88 65 PHE B N 1
ATOM 1718 C CA . PHE B 1 65 ? 4.184 -2.354 3.072 1 98.88 65 PHE B CA 1
ATOM 1719 C C . PHE B 1 65 ? 5.133 -1.238 2.65 1 98.88 65 PHE B C 1
ATOM 1721 O O . PHE B 1 65 ? 5.258 -0.226 3.344 1 98.88 65 PHE B O 1
ATOM 1728 N N . MET B 1 66 ? 5.797 -1.385 1.484 1 98.88 66 MET B N 1
ATOM 1729 C CA . MET B 1 66 ? 6.551 -0.258 0.941 1 98.88 66 MET B CA 1
ATOM 1730 C C . MET B 1 66 ? 5.621 0.882 0.547 1 98.88 66 MET B C 1
ATOM 1732 O O . MET B 1 66 ? 5.93 2.051 0.781 1 98.88 66 MET B O 1
ATOM 1736 N N . TYR B 1 67 ? 4.492 0.521 -0.043 1 98.94 67 TYR B N 1
ATOM 1737 C CA . TYR B 1 67 ? 3.475 1.523 -0.341 1 98.94 67 TYR B CA 1
ATOM 1738 C C . TYR B 1 67 ? 2.982 2.197 0.934 1 98.94 67 TYR B C 1
ATOM 1740 O O . TYR B 1 67 ? 2.801 3.418 0.967 1 98.94 67 TYR B O 1
ATOM 1748 N N . ALA B 1 68 ? 2.736 1.408 1.977 1 98.88 68 ALA B N 1
ATOM 1749 C CA . ALA B 1 68 ? 2.254 1.957 3.242 1 98.88 68 ALA B CA 1
ATOM 1750 C C . ALA B 1 68 ? 3.256 2.947 3.828 1 98.88 68 ALA B C 1
ATOM 1752 O O . ALA B 1 68 ? 2.867 3.992 4.355 1 98.88 68 ALA B O 1
ATOM 1753 N N . LEU B 1 69 ? 4.527 2.611 3.758 1 98.94 69 LEU B N 1
ATOM 1754 C CA . LEU B 1 69 ? 5.578 3.518 4.207 1 98.94 69 LEU B CA 1
ATOM 1755 C C . LEU B 1 69 ? 5.539 4.824 3.416 1 98.94 69 LEU B C 1
ATOM 1757 O O . LEU B 1 69 ? 5.516 5.906 4 1 98.94 69 LEU B O 1
ATOM 1761 N N . ALA B 1 70 ? 5.512 4.703 2.104 1 98.94 70 ALA B N 1
ATOM 1762 C CA . ALA B 1 70 ? 5.441 5.871 1.229 1 98.94 70 ALA B CA 1
ATOM 1763 C C . ALA B 1 70 ? 4.172 6.676 1.49 1 98.94 70 ALA B C 1
ATOM 1765 O O . ALA B 1 70 ? 4.215 7.906 1.567 1 98.94 70 ALA B O 1
ATOM 1766 N N . GLY B 1 71 ? 3.041 5.984 1.594 1 98.81 71 GLY B N 1
ATOM 1767 C CA . GLY B 1 71 ? 1.771 6.629 1.893 1 98.81 71 GLY B CA 1
ATOM 1768 C C . GLY B 1 71 ? 1.782 7.391 3.203 1 98.81 71 GLY B C 1
ATOM 1769 O O . GLY B 1 71 ? 1.117 8.422 3.334 1 98.81 71 GLY B O 1
ATOM 1770 N N . SER B 1 72 ? 2.49 6.855 4.168 1 98.81 72 SER B N 1
ATOM 1771 C CA . SER B 1 72 ? 2.553 7.5 5.477 1 98.81 72 SER B CA 1
ATOM 1772 C C . SER B 1 72 ? 3.277 8.844 5.402 1 98.81 72 SER B C 1
ATOM 1774 O O . SER B 1 72 ? 2.783 9.852 5.906 1 98.81 72 SER B O 1
ATOM 1776 N N . VAL B 1 73 ? 4.469 8.867 4.789 1 98.88 73 VAL B N 1
ATOM 1777 C CA . VAL B 1 73 ? 5.184 10.141 4.699 1 98.88 73 VAL B CA 1
ATOM 1778 C C . VAL B 1 73 ? 4.402 11.109 3.82 1 98.88 73 VAL B C 1
ATOM 1780 O O . VAL B 1 73 ? 4.398 12.32 4.07 1 98.88 73 VAL B O 1
ATOM 1783 N N . PHE B 1 74 ? 3.754 10.586 2.807 1 98.75 74 PHE B N 1
ATOM 1784 C CA . PHE B 1 74 ? 2.832 11.352 1.973 1 98.75 74 PHE B CA 1
ATOM 1785 C C . PHE B 1 74 ? 1.753 12.008 2.822 1 98.75 74 PHE B C 1
ATOM 1787 O O . PHE B 1 74 ? 1.465 13.195 2.656 1 98.75 74 PHE B O 1
ATOM 1794 N N . ALA B 1 75 ? 1.145 11.281 3.738 1 98.5 75 ALA B N 1
ATOM 1795 C CA . ALA B 1 75 ? 0.128 11.828 4.633 1 98.5 75 ALA B CA 1
ATOM 1796 C C . ALA B 1 75 ? 0.692 12.969 5.473 1 98.5 75 ALA B C 1
ATOM 1798 O O . ALA B 1 75 ? 0.044 14.008 5.637 1 98.5 75 ALA B O 1
ATOM 1799 N N . TYR B 1 76 ? 1.876 12.828 6.008 1 98.38 76 TYR B N 1
ATOM 1800 C CA . TYR B 1 76 ? 2.449 13.828 6.898 1 98.38 76 TYR B CA 1
ATOM 1801 C C . TYR B 1 76 ? 2.771 15.109 6.145 1 98.38 76 TYR B C 1
ATOM 1803 O O . TYR B 1 76 ? 2.51 16.203 6.633 1 98.38 76 TYR B O 1
ATOM 1811 N N . ILE B 1 77 ? 3.293 14.992 4.938 1 98.12 77 ILE B N 1
ATOM 1812 C CA . ILE B 1 77 ? 3.652 16.203 4.207 1 98.12 77 ILE B CA 1
ATOM 1813 C C . ILE B 1 77 ? 2.391 16.875 3.68 1 98.12 77 ILE B C 1
ATOM 1815 O O . ILE B 1 77 ? 2.32 18.109 3.621 1 98.12 77 ILE B O 1
ATOM 1819 N N . CYS B 1 78 ? 1.373 16.141 3.34 1 96.94 78 CYS B N 1
ATOM 1820 C CA . CYS B 1 78 ? 0.123 16.703 2.842 1 96.94 78 CYS B CA 1
ATOM 1821 C C . CYS B 1 78 ? -0.583 17.516 3.926 1 96.94 78 CYS B C 1
ATOM 1823 O O . CYS B 1 78 ? -1.343 18.438 3.625 1 96.94 78 CYS B O 1
ATOM 1825 N N . ASN B 1 79 ? -0.328 17.156 5.098 1 97.12 79 ASN B N 1
ATOM 1826 C CA . ASN B 1 79 ? -1.051 17.781 6.203 1 97.12 79 ASN B CA 1
ATOM 1827 C C . ASN B 1 79 ? -0.182 18.781 6.945 1 97.12 79 ASN B C 1
ATOM 1829 O O . ASN B 1 79 ? -0.55 19.25 8.023 1 97.12 79 ASN B O 1
ATOM 1833 N N . ALA B 1 80 ? 0.943 19.094 6.406 1 96.44 80 ALA B N 1
ATOM 1834 C CA . ALA B 1 80 ? 1.967 19.891 7.09 1 96.44 80 ALA B CA 1
ATOM 1835 C C . ALA B 1 80 ? 1.442 21.266 7.453 1 96.44 80 ALA B C 1
ATOM 1837 O O . ALA B 1 80 ? 1.929 21.906 8.398 1 96.44 80 ALA B O 1
ATOM 1838 N N . ASP B 1 81 ? 0.445 21.828 6.703 1 94.62 81 ASP B N 1
ATOM 1839 C CA . ASP B 1 81 ? -0.085 23.156 6.996 1 94.62 81 ASP B CA 1
ATOM 1840 C C . ASP B 1 81 ? -1.318 23.062 7.891 1 94.62 81 ASP B C 1
ATOM 1842 O O . ASP B 1 81 ? -2.068 24.031 8.016 1 94.62 81 ASP B O 1
ATOM 1846 N N . ASN B 1 82 ? -1.586 21.859 8.422 1 96.5 82 ASN B N 1
ATOM 1847 C CA . ASN B 1 82 ? -2.631 21.562 9.391 1 96.5 82 ASN B CA 1
ATOM 1848 C C . ASN B 1 82 ? -4.023 21.688 8.781 1 96.5 82 ASN B C 1
ATOM 1850 O O . ASN B 1 82 ? -4.984 22.016 9.477 1 96.5 82 ASN B O 1
ATOM 1854 N N . ARG B 1 83 ? -4.113 21.703 7.508 1 95.56 83 ARG B N 1
ATOM 1855 C CA . ARG B 1 83 ? -5.395 21.5 6.836 1 95.56 83 ARG B CA 1
ATOM 1856 C C . ARG B 1 83 ? -5.641 20.016 6.551 1 95.56 83 ARG B C 1
ATOM 1858 O O . ARG B 1 83 ? -4.828 19.375 5.891 1 95.56 83 ARG B O 1
ATOM 1865 N N . ALA B 1 84 ? -6.77 19.594 7.062 1 97.38 84 ALA B N 1
ATOM 1866 C CA . ALA B 1 84 ? -7.074 18.172 6.891 1 97.38 84 ALA B CA 1
ATOM 1867 C C . ALA B 1 84 ? -7.023 17.766 5.418 1 97.38 84 ALA B C 1
ATOM 1869 O O . ALA B 1 84 ? -7.652 18.406 4.574 1 97.38 84 ALA B O 1
ATOM 1870 N N . THR B 1 85 ? -6.293 16.781 5.129 1 97.56 85 THR B N 1
ATOM 1871 C CA . THR B 1 85 ? -6.043 16.312 3.77 1 97.56 85 THR B CA 1
ATOM 1872 C C . THR B 1 85 ? -6.102 14.789 3.699 1 97.56 85 THR B C 1
ATOM 1874 O O . THR B 1 85 ? -5.621 14.102 4.602 1 97.56 85 THR B O 1
ATOM 1877 N N . VAL B 1 86 ? -6.734 14.25 2.637 1 97.75 86 VAL B N 1
ATOM 1878 C CA . VAL B 1 86 ? -6.852 12.805 2.457 1 97.75 86 VAL B CA 1
ATOM 1879 C C . VAL B 1 86 ? -6.211 12.398 1.135 1 97.75 86 VAL B C 1
ATOM 1881 O O . VAL B 1 86 ? -6.02 13.227 0.244 1 97.75 86 VAL B O 1
ATOM 1884 N N . ALA B 1 87 ? -5.809 11.164 1.077 1 98.31 87 ALA B N 1
ATOM 1885 C CA . ALA B 1 87 ? -5.285 10.602 -0.164 1 98.31 87 ALA B CA 1
ATOM 1886 C C . ALA B 1 87 ? -6.41 10.32 -1.156 1 98.31 87 ALA B C 1
ATOM 1888 O O . ALA B 1 87 ? -7.426 9.719 -0.796 1 98.31 87 ALA B O 1
ATOM 1889 N N . GLN B 1 88 ? -6.219 10.711 -2.391 1 98.38 88 GLN B N 1
ATOM 1890 C CA . GLN B 1 88 ? -7.141 10.391 -3.473 1 98.38 88 GLN B CA 1
ATOM 1891 C C . GLN B 1 88 ? -6.633 9.211 -4.297 1 98.38 88 GLN B C 1
ATOM 1893 O O . GLN B 1 88 ? -7.414 8.359 -4.719 1 98.38 88 GLN B O 1
ATOM 1898 N N . ALA B 1 89 ? -5.414 9.258 -4.551 1 98.81 89 ALA B N 1
ATOM 1899 C CA . ALA B 1 89 ? -4.801 8.234 -5.391 1 98.81 89 ALA B CA 1
ATOM 1900 C C . ALA B 1 89 ? -3.303 8.133 -5.129 1 98.81 89 ALA B C 1
ATOM 1902 O O . ALA B 1 89 ? -2.711 9.031 -4.523 1 98.81 89 ALA B O 1
ATOM 1903 N N . GLY B 1 90 ? -2.684 7.059 -5.562 1 98.81 90 GLY B N 1
ATOM 1904 C CA . GLY B 1 90 ? -1.245 6.855 -5.512 1 98.81 90 GLY B CA 1
ATOM 1905 C C . GLY B 1 90 ? -0.754 5.82 -6.508 1 98.81 90 GLY B C 1
ATOM 1906 O O . GLY B 1 90 ? -1.5 4.914 -6.891 1 98.81 90 GLY B O 1
ATOM 1907 N N . SER B 1 91 ? 0.447 6.012 -6.879 1 98.88 91 SER B N 1
ATOM 1908 C CA . SER B 1 91 ? 1.134 5.031 -7.715 1 98.88 91 SER B CA 1
ATOM 1909 C C . SER B 1 91 ? 2.559 4.793 -7.227 1 98.88 91 SER B C 1
ATOM 1911 O O . SER B 1 91 ? 3.178 5.684 -6.641 1 98.88 91 SER B O 1
ATOM 1913 N N . ILE B 1 92 ? 3.023 3.572 -7.5 1 98.94 92 ILE B N 1
ATOM 1914 C CA . ILE B 1 92 ? 4.359 3.227 -7.023 1 98.94 92 ILE B CA 1
ATOM 1915 C C . ILE B 1 92 ? 5.043 2.307 -8.031 1 98.94 92 ILE B C 1
ATOM 1917 O O . ILE B 1 92 ? 4.398 1.44 -8.625 1 98.94 92 ILE B O 1
ATOM 1921 N N . ASN B 1 93 ? 6.316 2.533 -8.258 1 98.88 93 ASN B N 1
ATOM 1922 C CA . ASN B 1 93 ? 7.207 1.649 -9 1 98.88 93 ASN B CA 1
ATOM 1923 C C . ASN B 1 93 ? 8.219 0.969 -8.078 1 98.88 93 ASN B C 1
ATOM 1925 O O . ASN B 1 93 ? 8.852 1.627 -7.254 1 98.88 93 ASN B O 1
ATOM 1929 N N . TYR B 1 94 ? 8.281 -0.281 -8.227 1 98.81 94 TYR B N 1
ATOM 1930 C CA . TYR B 1 94 ? 9.266 -1.032 -7.449 1 98.81 94 TYR B CA 1
ATOM 1931 C C . TYR B 1 94 ? 10.547 -1.24 -8.25 1 98.81 94 TYR B C 1
ATOM 1933 O O . TYR B 1 94 ? 10.531 -1.882 -9.305 1 98.81 94 TYR B O 1
ATOM 1941 N N . THR B 1 95 ? 11.672 -0.774 -7.711 1 98.5 95 THR B N 1
ATOM 1942 C CA . THR B 1 95 ? 12.914 -0.783 -8.484 1 98.5 95 THR B CA 1
ATOM 1943 C C . THR B 1 95 ? 13.859 -1.869 -7.98 1 98.5 95 THR B C 1
ATOM 1945 O O . THR B 1 95 ? 14.766 -2.295 -8.703 1 98.5 95 THR B O 1
ATOM 1948 N N . ARG B 1 96 ? 13.695 -2.197 -6.719 1 97.94 96 ARG B N 1
ATOM 1949 C CA . ARG B 1 96 ? 14.5 -3.246 -6.098 1 97.94 96 ARG B CA 1
ATOM 1950 C C . ARG B 1 96 ? 13.734 -3.924 -4.965 1 97.94 96 ARG B C 1
ATOM 1952 O O . ARG B 1 96 ? 12.953 -3.279 -4.266 1 97.94 96 ARG B O 1
ATOM 1959 N N . ALA B 1 97 ? 14.078 -5.203 -4.793 1 98.06 97 ALA B N 1
ATOM 1960 C CA . ALA B 1 97 ? 13.5 -5.91 -3.656 1 98.06 97 ALA B CA 1
ATOM 1961 C C . ALA B 1 97 ? 14.07 -5.398 -2.34 1 98.06 97 ALA B C 1
ATOM 1963 O O . ALA B 1 97 ? 15.242 -5.012 -2.275 1 98.06 97 ALA B O 1
ATOM 1964 N N . ALA B 1 98 ? 13.234 -5.324 -1.337 1 98.75 98 ALA B N 1
ATOM 1965 C CA . ALA B 1 98 ? 13.68 -5.098 0.037 1 98.75 98 ALA B CA 1
ATOM 1966 C C . ALA B 1 98 ? 13.641 -6.395 0.844 1 98.75 98 ALA B C 1
ATOM 1968 O O . ALA B 1 98 ? 12.781 -7.25 0.614 1 98.75 98 ALA B O 1
ATOM 1969 N N . HIS B 1 99 ? 14.516 -6.531 1.77 1 98.69 99 HIS B N 1
ATOM 1970 C CA . HIS B 1 99 ? 14.695 -7.801 2.465 1 98.69 99 HIS B CA 1
ATOM 1971 C C . HIS B 1 99 ? 14.484 -7.645 3.965 1 98.69 99 HIS B C 1
ATOM 1973 O O . HIS B 1 99 ? 14.469 -6.523 4.48 1 98.69 99 HIS B O 1
ATOM 1979 N N . LEU B 1 100 ? 14.328 -8.828 4.582 1 98.75 100 LEU B N 1
ATOM 1980 C CA . LEU B 1 100 ? 14.211 -8.867 6.035 1 98.75 100 LEU B CA 1
ATOM 1981 C C . LEU B 1 100 ? 15.344 -8.086 6.695 1 98.75 100 LEU B C 1
ATOM 1983 O O . LEU B 1 100 ? 16.516 -8.273 6.352 1 98.75 100 LEU B O 1
ATOM 1987 N N . GLY B 1 101 ? 14.945 -7.172 7.578 1 98.81 101 GLY B N 1
ATOM 1988 C CA . GLY B 1 101 ? 15.938 -6.438 8.344 1 98.81 101 GLY B CA 1
ATOM 1989 C C . GLY B 1 101 ? 16.375 -5.148 7.672 1 98.81 101 GLY B C 1
ATOM 1990 O O . GLY B 1 101 ? 17.047 -4.32 8.281 1 98.81 101 GLY B O 1
ATOM 1991 N N . ASP B 1 102 ? 16.047 -4.973 6.414 1 98.88 102 ASP B N 1
ATOM 1992 C CA . ASP B 1 102 ? 16.344 -3.701 5.758 1 98.88 102 ASP B CA 1
ATOM 1993 C C . ASP B 1 102 ? 15.703 -2.533 6.504 1 98.88 102 ASP B C 1
ATOM 1995 O O . ASP B 1 102 ? 14.57 -2.641 6.984 1 98.88 102 ASP B O 1
ATOM 1999 N N . VAL B 1 103 ? 16.391 -1.458 6.613 1 98.94 103 VAL B N 1
ATOM 2000 C CA . VAL B 1 103 ? 15.852 -0.191 7.086 1 98.94 103 VAL B CA 1
ATOM 2001 C C . VAL B 1 103 ? 15.484 0.691 5.891 1 98.94 103 VAL B C 1
ATOM 2003 O O . VAL B 1 103 ? 16.359 1.121 5.141 1 98.94 103 VAL B O 1
ATOM 2006 N N . LEU B 1 104 ? 14.219 0.953 5.711 1 98.94 104 LEU B N 1
ATOM 2007 C CA . LEU B 1 104 ? 13.719 1.738 4.59 1 98.94 104 LEU B CA 1
ATOM 2008 C C . LEU B 1 104 ? 13.391 3.164 5.023 1 98.94 104 LEU B C 1
ATOM 2010 O O . LEU B 1 104 ? 12.711 3.371 6.031 1 98.94 104 LEU B O 1
ATOM 2014 N N . THR B 1 105 ? 13.914 4.121 4.328 1 98.94 105 THR B N 1
ATOM 2015 C CA . THR B 1 105 ? 13.617 5.531 4.555 1 98.94 105 THR B CA 1
ATOM 2016 C C . THR B 1 105 ? 12.828 6.109 3.381 1 98.94 105 THR B C 1
ATOM 2018 O O . THR B 1 105 ? 13.242 5.984 2.227 1 98.94 105 THR B O 1
ATOM 2021 N N . ALA B 1 106 ? 11.742 6.68 3.672 1 98.94 106 ALA B N 1
ATOM 2022 C CA . ALA B 1 106 ? 10.914 7.348 2.674 1 98.94 106 ALA B CA 1
ATOM 2023 C C . ALA B 1 106 ? 10.977 8.867 2.834 1 98.94 106 ALA B C 1
ATOM 2025 O O . ALA B 1 106 ? 10.758 9.391 3.93 1 98.94 106 ALA B O 1
ATOM 2026 N N . THR B 1 107 ? 11.227 9.531 1.778 1 98.94 107 THR B N 1
ATOM 2027 C CA . THR B 1 107 ? 11.289 10.984 1.775 1 98.94 107 THR B CA 1
ATOM 2028 C C . THR B 1 107 ? 10.305 11.57 0.765 1 98.94 107 THR B C 1
ATOM 2030 O O . THR B 1 107 ? 10.25 11.125 -0.386 1 98.94 107 THR B O 1
ATOM 2033 N N . ALA B 1 108 ? 9.602 12.539 1.222 1 98.81 108 ALA B N 1
ATOM 2034 C CA . ALA B 1 108 ? 8.562 13.141 0.395 1 98.81 108 ALA B CA 1
ATOM 2035 C C . ALA B 1 108 ? 8.859 14.617 0.127 1 98.81 108 ALA B C 1
ATOM 2037 O O . ALA B 1 108 ? 9.422 15.305 0.981 1 98.81 108 ALA B O 1
ATOM 2038 N N . HIS B 1 109 ? 8.445 15.094 -1.021 1 98.06 109 HIS B N 1
ATOM 2039 C CA . HIS B 1 109 ? 8.477 16.516 -1.328 1 98.06 109 HIS B CA 1
ATOM 2040 C C . HIS B 1 109 ? 7.246 16.938 -2.137 1 98.06 109 HIS B C 1
ATOM 2042 O O . HIS B 1 109 ? 6.637 16.094 -2.811 1 98.06 109 HIS B O 1
ATOM 2048 N N . VAL B 1 110 ? 6.992 18.188 -2.115 1 97.69 110 VAL B N 1
ATOM 2049 C CA . VAL B 1 110 ? 5.852 18.75 -2.832 1 97.69 110 VAL B CA 1
ATOM 2050 C C . VAL B 1 110 ? 6.203 18.922 -4.309 1 97.69 110 VAL B C 1
ATOM 2052 O O . VAL B 1 110 ? 7.211 19.562 -4.641 1 97.69 110 VAL B O 1
ATOM 2055 N N . VAL B 1 111 ? 5.438 18.344 -5.176 1 97.94 111 VAL B N 1
ATOM 2056 C CA . VAL B 1 111 ? 5.566 18.594 -6.609 1 97.94 111 VAL B CA 1
ATOM 2057 C C . VAL B 1 111 ? 4.711 19.781 -7.012 1 97.94 111 VAL B C 1
ATOM 2059 O O . VAL B 1 111 ? 5.191 20.703 -7.676 1 97.94 111 VAL B O 1
ATOM 2062 N N . ASN B 1 112 ? 3.455 19.75 -6.531 1 96.25 112 ASN B N 1
ATOM 2063 C CA . ASN B 1 112 ? 2.498 20.828 -6.758 1 96.25 112 ASN B CA 1
ATOM 2064 C C . ASN B 1 112 ? 1.36 20.781 -5.742 1 96.25 112 ASN B C 1
ATOM 2066 O O . ASN B 1 112 ? 0.828 19.719 -5.438 1 96.25 112 ASN B O 1
ATOM 2070 N N . ALA B 1 113 ? 1.146 21.906 -5.203 1 92 113 ALA B N 1
ATOM 2071 C CA . ALA B 1 113 ? 0.003 22.047 -4.305 1 92 113 ALA B CA 1
ATOM 2072 C C . ALA B 1 113 ? -0.731 23.359 -4.551 1 92 113 ALA B C 1
ATOM 2074 O O . ALA B 1 113 ? -0.212 24.438 -4.246 1 92 113 ALA B O 1
ATOM 2075 N N . ALA B 1 114 ? -1.785 23.25 -5.281 1 88.19 114 ALA B N 1
ATOM 2076 C CA . ALA B 1 114 ? -2.613 24.406 -5.602 1 88.19 114 ALA B CA 1
ATOM 2077 C C . ALA B 1 114 ? -4.086 24.125 -5.32 1 88.19 114 ALA B C 1
ATOM 2079 O O . ALA B 1 114 ? -4.637 23.125 -5.793 1 88.19 114 ALA B O 1
ATOM 2080 N N . GLY B 1 115 ? -4.719 25.016 -4.527 1 92 115 GLY B N 1
ATOM 2081 C CA . GLY B 1 115 ? -6.105 24.781 -4.172 1 92 115 GLY B CA 1
ATOM 2082 C C . GLY B 1 115 ? -6.297 23.562 -3.285 1 92 115 GLY B C 1
ATOM 2083 O O . GLY B 1 115 ? -5.613 23.406 -2.27 1 92 115 GLY B O 1
ATOM 2084 N N . ARG B 1 116 ? -7.223 22.672 -3.701 1 96 116 ARG B N 1
ATOM 2085 C CA . ARG B 1 116 ? -7.547 21.531 -2.848 1 96 116 ARG B CA 1
ATOM 2086 C C . ARG B 1 116 ? -6.727 20.312 -3.229 1 96 116 ARG B C 1
ATOM 2088 O O . ARG B 1 116 ? -6.645 19.344 -2.461 1 96 116 ARG B O 1
ATOM 2095 N N . ILE B 1 117 ? -6.188 20.391 -4.43 1 97.19 117 ILE B N 1
ATOM 2096 C CA . ILE B 1 117 ? -5.504 19.203 -4.938 1 97.19 117 ILE B CA 1
ATOM 2097 C C . ILE B 1 117 ? -3.996 19.375 -4.789 1 97.19 117 ILE B C 1
ATOM 2099 O O . ILE B 1 117 ? -3.459 20.469 -5.051 1 97.19 117 ILE B O 1
ATOM 2103 N N . GLY B 1 118 ? -3.297 18.375 -4.371 1 97.62 118 GLY B N 1
ATOM 2104 C CA . GLY B 1 118 ? -1.846 18.359 -4.285 1 97.62 118 GLY B CA 1
ATOM 2105 C C . GLY B 1 118 ? -1.229 17.094 -4.883 1 97.62 118 GLY B C 1
ATOM 2106 O O . GLY B 1 118 ? -1.856 16.031 -4.895 1 97.62 118 GLY B O 1
ATOM 2107 N N . VAL B 1 119 ? -0.021 17.25 -5.395 1 98.5 119 VAL B N 1
ATOM 2108 C CA . VAL B 1 119 ? 0.77 16.141 -5.914 1 98.5 119 VAL B CA 1
ATOM 2109 C C . VAL B 1 119 ? 2.131 16.109 -5.223 1 98.5 119 VAL B C 1
ATOM 2111 O O . VAL B 1 119 ? 2.795 17.141 -5.094 1 98.5 119 VAL B O 1
ATOM 2114 N N . TYR B 1 120 ? 2.488 14.906 -4.809 1 98.69 120 TYR B N 1
ATOM 2115 C CA . TYR B 1 120 ? 3.713 14.719 -4.039 1 98.69 120 TYR B CA 1
ATOM 2116 C C . TYR B 1 120 ? 4.504 13.523 -4.562 1 98.69 120 TYR B C 1
ATOM 2118 O O . TYR B 1 120 ? 3.922 12.516 -4.969 1 98.69 120 TYR B O 1
ATOM 2126 N N . ASP B 1 121 ? 5.789 13.641 -4.477 1 98.88 121 ASP B N 1
ATOM 2127 C CA . ASP B 1 121 ? 6.66 12.516 -4.801 1 98.88 121 ASP B CA 1
ATOM 2128 C C . ASP B 1 121 ? 7.352 11.977 -3.551 1 98.88 121 ASP B C 1
ATOM 2130 O O . ASP B 1 121 ? 7.684 12.742 -2.643 1 98.88 121 ASP B O 1
ATOM 2134 N N . VAL B 1 122 ? 7.527 10.688 -3.516 1 98.94 122 VAL B N 1
ATOM 2135 C CA . VAL B 1 122 ? 8.227 10.016 -2.426 1 98.94 122 VAL B CA 1
ATOM 2136 C C . VAL B 1 122 ? 9.266 9.055 -2.996 1 98.94 122 VAL B C 1
ATOM 2138 O O . VAL B 1 122 ? 8.992 8.312 -3.943 1 98.94 122 VAL B O 1
ATOM 2141 N N . GLU B 1 123 ? 10.406 9.102 -2.467 1 98.94 123 GLU B N 1
ATOM 2142 C CA . GLU B 1 123 ? 11.453 8.117 -2.738 1 98.94 123 GLU B CA 1
ATOM 2143 C C . GLU B 1 123 ? 11.711 7.238 -1.52 1 98.94 123 GLU B C 1
ATOM 2145 O O . GLU B 1 123 ? 11.844 7.738 -0.402 1 98.94 123 GLU B O 1
ATOM 2150 N N . VAL B 1 124 ? 11.766 5.914 -1.745 1 98.94 124 VAL B N 1
ATOM 2151 C CA . VAL B 1 124 ? 12.086 4.973 -0.679 1 98.94 124 VAL B CA 1
ATOM 2152 C C . VAL B 1 124 ? 13.477 4.379 -0.917 1 98.94 124 VAL B C 1
ATOM 2154 O O . VAL B 1 124 ? 13.75 3.83 -1.987 1 98.94 124 VAL B O 1
ATOM 2157 N N . ARG B 1 125 ? 14.289 4.48 0.09 1 98.94 125 ARG B N 1
ATOM 2158 C CA . ARG B 1 125 ? 15.656 3.963 0.01 1 98.94 125 ARG B CA 1
ATOM 2159 C C . ARG B 1 125 ? 15.938 2.994 1.152 1 98.94 125 ARG B C 1
ATOM 2161 O O . ARG B 1 125 ? 15.406 3.146 2.252 1 98.94 125 ARG B O 1
ATOM 2168 N N . ASN B 1 126 ? 16.828 2.021 0.831 1 98.81 126 ASN B N 1
ATOM 2169 C CA . ASN B 1 126 ? 17.281 1.143 1.901 1 98.81 126 ASN B CA 1
ATOM 2170 C C . ASN B 1 126 ? 18.547 1.687 2.572 1 98.81 126 ASN B C 1
ATOM 2172 O O . ASN B 1 126 ? 18.984 2.795 2.268 1 98.81 126 ASN B O 1
ATOM 2176 N N . GLN B 1 127 ? 19.094 0.929 3.516 1 98.62 127 GLN B N 1
ATOM 2177 C CA . GLN B 1 127 ? 20.219 1.387 4.324 1 98.62 127 GLN B CA 1
ATOM 2178 C C . GLN B 1 127 ? 21.484 1.521 3.48 1 98.62 127 GLN B C 1
ATOM 2180 O O . GLN B 1 127 ? 22.453 2.139 3.91 1 98.62 127 GLN B O 1
ATOM 2185 N N . LYS B 1 128 ? 21.516 0.949 2.32 1 98.38 128 LYS B N 1
ATOM 2186 C CA . LYS B 1 128 ? 22.656 1.062 1.401 1 98.38 128 LYS B CA 1
ATOM 2187 C C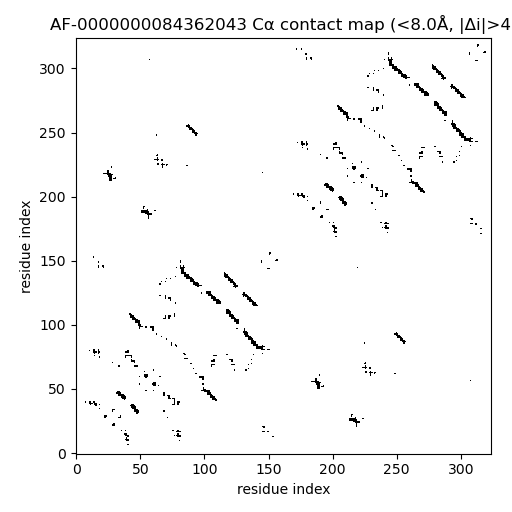 . LYS B 1 128 ? 22.469 2.232 0.44 1 98.38 128 LYS B C 1
ATOM 2189 O O . LYS B 1 128 ? 23.172 2.342 -0.558 1 98.38 128 LYS B O 1
ATOM 2194 N N . ASP B 1 129 ? 21.438 2.99 0.638 1 98.25 129 ASP B N 1
ATOM 2195 C CA . ASP B 1 129 ? 21.125 4.184 -0.136 1 98.25 129 ASP B CA 1
ATOM 2196 C C . ASP B 1 129 ? 20.688 3.818 -1.556 1 98.25 129 ASP B C 1
ATOM 2198 O O . ASP B 1 129 ? 20.938 4.574 -2.498 1 98.25 129 ASP B O 1
ATOM 2202 N N . GLU B 1 130 ? 20.141 2.643 -1.705 1 98.62 130 GLU B N 1
ATOM 2203 C CA . GLU B 1 130 ? 19.562 2.215 -2.977 1 98.62 130 GLU B CA 1
ATOM 2204 C C . GLU B 1 130 ? 18.062 2.506 -3.033 1 98.62 130 GLU B C 1
ATOM 2206 O O . GLU B 1 130 ? 17.344 2.287 -2.055 1 98.62 130 GLU B O 1
ATOM 2211 N N . VAL B 1 131 ? 17.625 3.061 -4.184 1 98.88 131 VAL B N 1
ATOM 2212 C CA . VAL B 1 131 ? 16.203 3.311 -4.359 1 98.88 131 VAL B CA 1
ATOM 2213 C C . VAL B 1 131 ? 15.461 1.987 -4.535 1 98.88 131 VAL B C 1
ATOM 2215 O O . VAL B 1 131 ? 15.766 1.218 -5.453 1 98.88 131 VAL B O 1
ATOM 2218 N N . VAL B 1 132 ? 14.469 1.758 -3.666 1 98.81 132 VAL B N 1
ATOM 2219 C CA . VAL B 1 132 ? 13.75 0.493 -3.758 1 98.81 132 VAL B CA 1
ATOM 2220 C C . VAL B 1 132 ? 12.344 0.736 -4.312 1 98.81 132 VAL B C 1
ATOM 2222 O O . VAL B 1 132 ? 11.711 -0.181 -4.844 1 98.81 132 VAL B O 1
ATOM 2225 N N . ALA B 1 133 ? 11.859 1.979 -4.23 1 98.94 133 ALA B N 1
ATOM 2226 C CA . ALA B 1 133 ? 10.547 2.301 -4.773 1 98.94 133 ALA B CA 1
ATOM 2227 C C . ALA B 1 133 ? 10.398 3.801 -5.012 1 98.94 133 ALA B C 1
ATOM 2229 O O . ALA B 1 133 ? 11.047 4.605 -4.336 1 98.94 133 ALA B O 1
ATOM 2230 N N . LEU B 1 134 ? 9.594 4.168 -5.973 1 98.94 134 LEU B N 1
ATOM 2231 C CA . LEU B 1 134 ? 9.203 5.531 -6.305 1 98.94 134 LEU B CA 1
ATOM 2232 C C . LEU B 1 134 ? 7.688 5.68 -6.281 1 98.94 134 LEU B C 1
ATOM 2234 O O . LEU B 1 134 ? 6.973 4.926 -6.949 1 98.94 134 LEU B O 1
ATOM 2238 N N . PHE B 1 135 ? 7.238 6.676 -5.566 1 98.94 135 PHE B N 1
ATOM 2239 C CA . PHE B 1 135 ? 5.812 6.848 -5.316 1 98.94 135 PHE B CA 1
ATOM 2240 C C . PHE B 1 135 ? 5.367 8.258 -5.668 1 98.94 135 PHE B C 1
ATOM 2242 O O . PHE B 1 135 ? 6.07 9.227 -5.383 1 98.94 135 PHE B O 1
ATOM 2249 N N . ARG B 1 136 ? 4.219 8.352 -6.328 1 98.88 136 ARG B N 1
ATOM 2250 C CA . ARG B 1 136 ? 3.537 9.633 -6.504 1 98.88 136 ARG B CA 1
ATOM 2251 C C . ARG B 1 136 ? 2.115 9.57 -5.953 1 98.88 136 ARG B C 1
ATOM 2253 O O . ARG B 1 136 ? 1.358 8.656 -6.27 1 98.88 136 ARG B O 1
ATOM 2260 N N . GLY B 1 137 ? 1.804 10.508 -5.133 1 98.81 137 GLY B N 1
ATOM 2261 C CA . GLY B 1 137 ? 0.486 10.562 -4.523 1 98.81 137 GLY B CA 1
ATOM 2262 C C . GLY B 1 137 ? -0.273 11.836 -4.863 1 98.81 137 GLY B C 1
ATOM 2263 O O . GLY B 1 137 ? 0.327 12.898 -5.023 1 98.81 137 GLY B O 1
ATOM 2264 N N . GLN B 1 138 ? -1.557 11.68 -4.953 1 98.75 138 GLN B N 1
ATOM 2265 C CA . GLN B 1 138 ? -2.477 12.805 -5.117 1 98.75 138 GLN B CA 1
ATOM 2266 C C . GLN B 1 138 ? -3.365 12.969 -3.887 1 98.75 138 GLN B C 1
ATOM 2268 O O . GLN B 1 138 ? -3.939 12 -3.393 1 98.75 138 GLN B O 1
ATOM 2273 N N . SER B 1 139 ? -3.432 14.156 -3.436 1 98.38 139 SER B N 1
ATOM 2274 C CA . SER B 1 139 ? -4.191 14.438 -2.223 1 98.38 139 SER B CA 1
ATOM 2275 C C . SER B 1 139 ? -5.34 15.406 -2.498 1 98.38 139 SER B C 1
ATOM 2277 O O . SER B 1 139 ? -5.375 16.047 -3.549 1 98.38 139 SER B O 1
ATOM 2279 N N . CYS B 1 140 ? -6.289 15.477 -1.526 1 98.25 140 CYS B N 1
ATOM 2280 C CA . CYS B 1 140 ? -7.379 16.438 -1.539 1 98.25 140 CYS B CA 1
ATOM 2281 C C . CYS B 1 140 ? -7.645 16.984 -0.14 1 98.25 140 CYS B C 1
ATOM 2283 O O . CYS B 1 140 ? -7.863 16.219 0.798 1 98.25 140 CYS B O 1
ATOM 2285 N N . LYS B 1 141 ? -7.613 18.266 -0.06 1 97.44 141 LYS B N 1
ATOM 2286 C CA . LYS B 1 141 ? -7.945 18.891 1.214 1 97.44 141 LYS B CA 1
ATOM 2287 C C . LYS B 1 141 ? -9.438 18.781 1.507 1 97.44 141 LYS B C 1
ATOM 2289 O O . LYS B 1 141 ? -10.266 18.938 0.606 1 97.44 141 LYS B O 1
ATOM 2294 N N . ILE B 1 142 ? -9.727 18.484 2.689 1 96.44 142 ILE B N 1
ATOM 2295 C CA . ILE B 1 142 ? -11.109 18.453 3.152 1 96.44 142 ILE B CA 1
ATOM 2296 C C . ILE B 1 142 ? -11.305 19.469 4.273 1 96.44 142 ILE B C 1
ATOM 2298 O O . ILE B 1 142 ? -10.359 20.156 4.668 1 96.44 142 ILE B O 1
ATOM 2302 N N . LYS B 1 143 ? -12.5 19.547 4.789 1 94.62 143 LYS B N 1
ATOM 2303 C CA . LYS B 1 143 ? -12.766 20.531 5.828 1 94.62 143 LYS B CA 1
ATOM 2304 C C . LYS B 1 143 ? -12.125 20.125 7.152 1 94.62 143 LYS B C 1
ATOM 2306 O O . LYS B 1 143 ? -12.148 18.938 7.52 1 94.62 143 LYS B O 1
ATOM 2311 N N . GLY B 1 144 ? -11.547 21.109 7.785 1 94.69 144 GLY B N 1
ATOM 2312 C CA . GLY B 1 144 ? -11.062 20.891 9.141 1 94.69 144 GLY B CA 1
ATOM 2313 C C . GLY B 1 144 ? -9.555 20.891 9.242 1 94.69 144 GLY B C 1
ATOM 2314 O O . GLY B 1 144 ? -8.859 21.094 8.242 1 94.69 144 GLY B O 1
ATOM 2315 N N . GLU B 1 145 ? -9.156 20.781 10.516 1 95.56 145 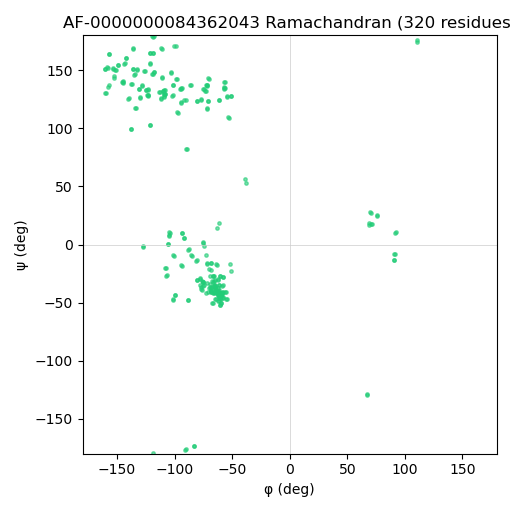GLU B N 1
ATOM 2316 C CA . GLU B 1 145 ? -7.73 20.719 10.82 1 95.56 145 GLU B CA 1
ATOM 2317 C C . GLU B 1 145 ? -7.27 19.281 11.039 1 95.56 145 GLU B C 1
ATOM 2319 O O . GLU B 1 145 ? -7.992 18.484 11.633 1 95.56 145 GLU B O 1
ATOM 2324 N N . SER B 1 146 ? -6.078 18.953 10.586 1 96.12 146 SER B N 1
ATOM 2325 C CA . SER B 1 146 ? -5.488 17.641 10.875 1 96.12 146 SER B CA 1
ATOM 2326 C C . SER B 1 146 ? -5.281 17.453 12.375 1 96.12 146 SER B C 1
ATOM 2328 O O . SER B 1 146 ? -5.508 16.359 12.898 1 96.12 146 SER B O 1
ATOM 2330 N N . VAL B 1 147 ? -4.836 18.438 13.023 1 96.31 147 VAL B N 1
ATOM 2331 C CA . VAL B 1 147 ? -4.695 18.5 14.469 1 96.31 147 VAL B CA 1
ATOM 2332 C C . VAL B 1 147 ? -5.512 19.672 15.023 1 96.31 147 VAL B C 1
ATOM 2334 O O . VAL B 1 147 ? -5.074 20.828 14.961 1 96.31 147 VAL B O 1
ATOM 2337 N N . PRO B 1 148 ? -6.617 19.375 15.578 1 92.94 148 PRO B N 1
ATOM 2338 C CA . PRO B 1 148 ? -7.516 20.438 16.047 1 92.94 148 PRO B CA 1
ATOM 2339 C C . PRO B 1 148 ? -6.855 21.375 17.047 1 92.94 148 PRO B C 1
ATOM 2341 O O . PRO B 1 148 ? -6.121 20.922 17.922 1 92.94 148 PRO B O 1
ATOM 2344 N N . GLY B 1 149 ? -7.082 22.641 16.828 1 89.94 149 GLY B N 1
ATOM 2345 C CA . GLY B 1 149 ? -6.66 23.641 17.781 1 89.94 149 GLY B CA 1
ATOM 2346 C C . GLY B 1 149 ? -5.27 24.188 17.516 1 89.94 149 GLY B C 1
ATOM 2347 O O . GLY B 1 149 ? -4.855 25.188 18.094 1 89.94 149 GLY B O 1
ATOM 2348 N N . LEU B 1 150 ? -4.531 23.672 16.641 1 90.19 150 LEU B N 1
ATOM 2349 C CA . LEU B 1 150 ? -3.133 24.031 16.438 1 90.19 150 LEU B CA 1
ATOM 2350 C C . LEU B 1 150 ? -3.023 25.359 15.68 1 90.19 150 LEU B C 1
ATOM 2352 O O . LEU B 1 150 ? -2.09 26.125 15.914 1 90.19 150 LEU B O 1
ATOM 2356 N N . ASN B 1 151 ? -3.908 25.625 14.773 1 86.62 151 ASN B N 1
ATOM 2357 C CA . ASN B 1 151 ? -3.879 26.891 14.039 1 86.62 151 ASN B CA 1
ATOM 2358 C C . ASN B 1 151 ? -3.93 28.078 14.977 1 86.62 151 ASN B C 1
ATOM 2360 O O . ASN B 1 151 ? -3.258 29.094 14.742 1 86.62 151 ASN B O 1
ATOM 2364 N N . ALA B 1 152 ? -4.758 27.938 15.969 1 84.94 152 ALA B N 1
ATOM 2365 C CA . ALA B 1 152 ? -4.879 29.016 16.953 1 84.94 152 ALA B CA 1
ATOM 2366 C C . ALA B 1 152 ? -3.553 29.25 17.672 1 84.94 152 ALA B C 1
ATOM 2368 O O . ALA B 1 152 ? -3.184 30.391 17.938 1 84.94 152 ALA B O 1
ATOM 2369 N N . GLN B 1 153 ? -2.877 28.203 17.922 1 83.5 153 GLN B N 1
ATOM 2370 C CA . GLN B 1 153 ? -1.604 28.281 18.641 1 83.5 153 GLN B CA 1
ATOM 2371 C C . GLN B 1 153 ? -0.537 28.953 17.781 1 83.5 153 GLN B C 1
ATOM 2373 O O . GLN B 1 153 ? 0.387 29.578 18.297 1 83.5 153 GLN B O 1
ATOM 2378 N N . PHE B 1 154 ? -0.66 28.859 16.484 1 86.94 154 PHE B N 1
ATOM 2379 C CA . PHE B 1 154 ? 0.349 29.391 15.586 1 86.94 154 PHE B CA 1
ATOM 2380 C C . PHE B 1 154 ? -0.134 30.672 14.938 1 86.94 154 PHE B C 1
ATOM 2382 O O . PHE B 1 154 ? 0.513 31.203 14.023 1 86.94 154 PHE B O 1
ATOM 2389 N N . GLY B 1 155 ? -1.284 31.188 15.414 1 78.69 155 GLY B N 1
ATOM 2390 C CA . GLY B 1 155 ? -1.798 32.438 14.922 1 78.69 155 GLY B CA 1
ATOM 2391 C C . GLY B 1 155 ? -2.332 32.375 13.508 1 78.69 155 GLY B C 1
ATOM 2392 O O . GLY B 1 155 ? -2.221 33.344 12.742 1 78.69 155 GLY B O 1
ATOM 2393 N N . LEU B 1 156 ? -2.629 31.188 12.961 1 69.19 156 LEU B N 1
ATOM 2394 C CA . LEU B 1 156 ? -3.082 30.984 11.594 1 69.19 156 LEU B CA 1
ATOM 2395 C C . LEU B 1 156 ? -4.598 31.109 11.5 1 69.19 156 LEU B C 1
ATOM 2397 O O . LEU B 1 156 ? -5.172 30.938 10.414 1 69.19 156 LEU B O 1
ATOM 2401 N N . ASP B 1 157 ? -5.363 31.281 12.5 1 60.69 157 ASP B N 1
ATOM 2402 C CA . ASP B 1 157 ? -6.812 31.438 12.445 1 60.69 157 ASP B CA 1
ATOM 2403 C C . ASP B 1 157 ? -7.203 32.562 11.469 1 60.69 157 ASP B C 1
ATOM 2405 O O . ASP B 1 157 ? -6.461 33.531 11.305 1 60.69 157 ASP B O 1
ATOM 2409 N N . ASP B 1 158 ? -7.816 32.188 10.273 1 50.81 158 ASP B N 1
ATOM 2410 C CA . ASP B 1 158 ? -8.328 33.094 9.234 1 50.81 158 ASP B CA 1
ATOM 2411 C C . ASP B 1 158 ? -8.984 34.312 9.844 1 50.81 158 ASP B C 1
ATOM 2413 O O . ASP B 1 158 ? -10.07 34.25 10.414 1 50.81 158 ASP B O 1
ATOM 2417 N N . THR B 1 159 ? -8.43 35.094 10.633 1 40.19 159 THR B N 1
ATOM 2418 C CA . THR B 1 159 ? -9.125 36.375 10.852 1 40.19 159 THR B CA 1
ATOM 2419 C C . THR B 1 159 ? -9.438 37.031 9.523 1 40.19 159 THR B C 1
ATOM 2421 O O . THR B 1 159 ? -10.023 38.125 9.492 1 40.19 159 THR B O 1
ATOM 2424 N N . SER B 1 160 ? -8.836 36.656 8.438 1 39.94 160 SER B N 1
ATOM 2425 C CA . SER B 1 160 ? -9.109 37.594 7.375 1 39.94 160 SER B CA 1
ATOM 2426 C C . SER B 1 160 ? -10.547 37.469 6.875 1 39.94 160 SER B C 1
ATOM 2428 O O . SER B 1 160 ? -10.922 38.094 5.867 1 39.94 160 SER B O 1
ATOM 2430 N N . ALA B 1 161 ? -11.445 36.469 7.223 1 37.06 161 ALA B N 1
ATOM 2431 C CA . ALA B 1 161 ? -12.781 36.719 6.688 1 37.06 161 ALA B CA 1
ATOM 2432 C C . ALA B 1 161 ? -13.391 38 7.254 1 37.06 161 ALA B C 1
ATOM 2434 O O . ALA B 1 161 ? -14.594 38.219 7.105 1 37.06 161 ALA B O 1
ATOM 2435 N N . SER B 1 162 ? -12.633 38.875 7.891 1 26.55 162 SER B N 1
ATOM 2436 C CA . SER B 1 162 ? -13.344 40.125 7.895 1 26.55 162 SER B CA 1
ATOM 2437 C C . SER B 1 162 ? -13.352 40.781 6.508 1 26.55 162 SER B C 1
ATOM 2439 O O . SER B 1 162 ? -12.406 40.594 5.738 1 26.55 162 SER B O 1
#

Radius of gyration: 21.49 Å; Cα contacts (8 Å, |Δi|>4): 783; chains: 2; bounding box: 45×73×47 Å

Sequence (324 aa):
MTQDKDHTIDKDRLAQAVAEGMYPRDHAAQGLGIELLQTRSDRAAVRMVVREDMLNFHGTCHGGFMYALAGSVFAYICNADNRATVAQAGSINYTRAAHLGDVLTATAHVVNAAGRIGVYDVEVRNQKDEVVALFRGQSCKIKGESVPGLNAQFGLDDTSASMTQDKDHTIDKDRLAQAVAEGMYPRDHAAQGLGIELLQTRSDRAAVRMVVREDMLNFHGTCHGGFMYALAGSVFAYICNADNRATVAQAGSINYTRAAHLGDVLTATAHVVNAAGRIGVYDVEVRNQKDEVVALFRGQSCKIKGESVPGLNAQFGLDDTSAS